Protein AF-A0A945EWH8-F1 (afdb_monomer_lite)

Structure (mmCIF, N/CA/C/O backbone):
data_AF-A0A945EWH8-F1
#
_entry.id   AF-A0A945EWH8-F1
#
loop_
_atom_site.group_PDB
_atom_site.id
_atom_site.type_symbol
_atom_site.label_atom_id
_atom_site.label_alt_id
_atom_site.label_comp_id
_atom_site.label_asym_id
_atom_site.label_entity_id
_atom_site.label_seq_id
_atom_site.pdbx_PDB_ins_code
_atom_site.Cartn_x
_atom_site.Cartn_y
_atom_site.Cartn_z
_atom_site.occupancy
_atom_site.B_iso_or_equiv
_atom_site.auth_seq_id
_atom_site.auth_comp_id
_atom_site.auth_asym_id
_atom_site.auth_atom_id
_atom_site.pdbx_PDB_model_num
ATOM 1 N N . ILE A 1 1 ? -10.846 -16.717 -24.662 1.00 54.94 1 ILE A N 1
ATOM 2 C CA . ILE A 1 1 ? -10.769 -17.797 -23.646 1.00 54.94 1 ILE A CA 1
ATOM 3 C C . ILE A 1 1 ? -9.291 -18.077 -23.410 1.00 54.94 1 ILE A C 1
ATOM 5 O O . ILE A 1 1 ? -8.573 -18.216 -24.389 1.00 54.94 1 ILE A O 1
ATOM 9 N N . LEU A 1 2 ? -8.821 -18.067 -22.160 1.00 67.75 2 LEU A N 1
ATOM 10 C CA . LEU A 1 2 ? -7.430 -18.390 -21.816 1.00 67.75 2 LEU A CA 1
ATOM 11 C C . LEU A 1 2 ? -7.412 -19.730 -21.077 1.00 67.75 2 LEU A C 1
ATOM 13 O O . LEU A 1 2 ? -8.220 -19.929 -20.172 1.00 67.75 2 LEU A O 1
ATOM 17 N N . LYS A 1 3 ? -6.502 -20.631 -21.458 1.00 80.50 3 LYS A N 1
ATOM 18 C CA . LYS A 1 3 ? -6.248 -21.900 -20.766 1.00 80.50 3 LYS A CA 1
ATOM 19 C C . LYS A 1 3 ? -4.899 -21.791 -20.064 1.00 80.50 3 LYS A C 1
ATOM 21 O O . LYS A 1 3 ? -3.901 -21.491 -20.715 1.00 80.50 3 LYS A O 1
ATOM 26 N N . VAL A 1 4 ? -4.873 -22.006 -18.751 1.00 80.31 4 VAL A N 1
ATOM 27 C CA . VAL A 1 4 ? -3.610 -22.128 -18.013 1.00 80.31 4 VAL A CA 1
ATOM 28 C C . VAL A 1 4 ? -2.994 -23.471 -18.387 1.00 80.31 4 VAL A C 1
ATOM 30 O O . VAL A 1 4 ? -3.658 -24.500 -18.283 1.00 80.31 4 VAL A O 1
ATOM 33 N N . ILE A 1 5 ? -1.765 -23.437 -18.896 1.00 84.56 5 ILE A N 1
ATOM 34 C CA . ILE A 1 5 ? -1.059 -24.631 -19.377 1.00 84.56 5 ILE A CA 1
ATOM 35 C C . ILE A 1 5 ? -0.177 -25.210 -18.268 1.00 84.56 5 ILE A C 1
ATOM 37 O O . ILE A 1 5 ? -0.087 -26.425 -18.159 1.00 84.56 5 ILE A O 1
ATOM 41 N N . ASP A 1 6 ? 0.439 -24.353 -17.449 1.00 81.38 6 ASP A N 1
ATOM 42 C CA . ASP A 1 6 ? 1.351 -24.756 -16.378 1.00 81.38 6 ASP A CA 1
ATOM 43 C C . ASP A 1 6 ? 1.589 -23.602 -15.381 1.00 81.38 6 ASP A C 1
ATOM 45 O O . ASP A 1 6 ? 1.291 -22.439 -15.687 1.00 81.38 6 ASP A O 1
ATOM 49 N N . PHE A 1 7 ? 2.161 -23.918 -14.218 1.00 78.12 7 PHE A N 1
ATOM 50 C CA . PHE A 1 7 ? 2.676 -22.968 -13.235 1.00 78.12 7 PHE A CA 1
ATOM 51 C C . PHE A 1 7 ? 4.163 -23.234 -12.985 1.00 78.12 7 PHE A C 1
ATOM 53 O O . PHE A 1 7 ? 4.551 -24.330 -12.600 1.00 78.12 7 PHE A O 1
ATOM 60 N N . LYS A 1 8 ? 4.996 -22.200 -13.128 1.00 80.31 8 LYS A N 1
ATOM 61 C CA . LYS A 1 8 ? 6.412 -22.248 -12.747 1.00 80.31 8 LYS A CA 1
ATOM 62 C C . LYS A 1 8 ? 6.690 -21.183 -11.695 1.00 80.31 8 LYS A C 1
ATOM 64 O O . LYS A 1 8 ? 6.227 -20.047 -11.832 1.00 80.31 8 LYS A O 1
ATOM 69 N N . GLU A 1 9 ? 7.479 -21.532 -10.683 1.00 80.88 9 GLU A N 1
ATOM 70 C CA . GLU A 1 9 ? 8.061 -20.533 -9.793 1.00 80.88 9 GLU A CA 1
ATOM 71 C C . GLU A 1 9 ? 8.909 -19.535 -10.589 1.00 80.88 9 GLU A C 1
ATOM 73 O O . GLU A 1 9 ? 9.591 -19.873 -11.562 1.00 80.88 9 GLU A O 1
ATOM 78 N N . SER A 1 10 ? 8.812 -18.267 -10.201 1.00 83.25 10 SER A N 1
ATOM 79 C CA . SER A 1 10 ? 9.574 -17.209 -10.845 1.00 83.25 10 SER A CA 1
ATOM 80 C C . SER A 1 10 ? 10.997 -17.213 -10.303 1.00 83.25 10 SER A C 1
ATOM 82 O O . SER A 1 10 ? 11.200 -17.046 -9.104 1.00 83.25 10 SER A O 1
ATOM 84 N N . ASP A 1 11 ? 11.977 -17.275 -11.204 1.00 83.56 11 ASP A N 1
ATOM 85 C CA . ASP A 1 11 ? 13.406 -17.133 -10.887 1.00 83.56 11 ASP A CA 1
ATOM 86 C C . ASP A 1 11 ? 13.775 -15.693 -10.443 1.00 83.56 11 ASP A C 1
ATOM 88 O O . ASP A 1 11 ? 14.939 -15.359 -10.219 1.00 83.56 11 ASP A O 1
ATOM 92 N N . GLY A 1 12 ? 12.774 -14.815 -10.316 1.00 91.25 12 GLY A N 1
ATOM 93 C CA . GLY A 1 12 ? 12.920 -13.417 -9.942 1.00 91.25 12 GLY A CA 1
ATOM 94 C C . GLY A 1 12 ? 13.221 -12.529 -11.142 1.00 91.25 12 GLY A C 1
ATOM 95 O O . GLY A 1 12 ? 12.718 -12.728 -12.249 1.00 91.25 12 GLY A O 1
ATOM 96 N N . GLU A 1 13 ? 14.012 -11.493 -10.901 1.00 94.44 13 GLU A N 1
ATOM 97 C CA . GLU A 1 13 ? 14.499 -10.587 -11.934 1.00 94.44 13 GLU A CA 1
ATOM 98 C C . GLU A 1 13 ? 16.028 -10.608 -11.962 1.00 94.44 13 GLU A C 1
ATOM 100 O O . GLU A 1 13 ? 16.680 -10.831 -10.945 1.00 94.44 13 GLU A O 1
ATOM 105 N N . ILE A 1 14 ? 16.621 -10.346 -13.120 1.00 95.56 14 ILE A N 1
ATOM 106 C CA . ILE A 1 14 ? 18.072 -10.252 -13.281 1.00 95.56 14 ILE A CA 1
ATOM 107 C C . ILE A 1 14 ? 18.455 -8.936 -13.950 1.00 95.56 14 ILE A C 1
ATOM 109 O O . ILE A 1 14 ? 17.669 -8.325 -14.677 1.00 95.56 14 ILE A O 1
ATOM 113 N N . GLU A 1 15 ? 19.678 -8.498 -13.685 1.00 96.75 15 GLU A N 1
ATOM 114 C CA . GLU A 1 15 ? 20.387 -7.509 -14.490 1.00 96.75 15 GLU A CA 1
ATOM 115 C C . GLU A 1 15 ? 21.468 -8.247 -15.273 1.00 96.75 15 GLU A C 1
ATOM 117 O O . GLU A 1 15 ? 22.212 -9.054 -14.710 1.00 96.75 15 GLU A O 1
ATOM 122 N N . ALA A 1 16 ? 21.555 -7.971 -16.568 1.00 96.62 16 ALA A N 1
ATOM 123 C CA . ALA A 1 16 ? 22.501 -8.620 -17.463 1.00 96.62 16 ALA A CA 1
ATOM 124 C C . ALA A 1 16 ? 23.135 -7.590 -18.400 1.00 96.62 16 ALA A C 1
ATOM 126 O O . ALA A 1 16 ? 22.600 -6.499 -18.581 1.00 96.62 16 ALA A O 1
ATOM 127 N N . ALA A 1 17 ? 24.260 -7.937 -19.009 1.00 97.81 17 ALA A N 1
ATOM 128 C CA . ALA A 1 17 ? 24.802 -7.238 -20.165 1.00 97.81 17 ALA A CA 1
ATOM 129 C C . ALA A 1 17 ? 24.838 -8.183 -21.364 1.00 97.81 17 ALA A C 1
ATOM 131 O O . ALA A 1 17 ? 24.957 -9.391 -21.183 1.00 97.81 17 ALA A O 1
ATOM 132 N N . HIS A 1 18 ? 24.749 -7.662 -22.585 1.00 98.00 18 HIS A N 1
ATOM 133 C CA . HIS A 1 18 ? 24.894 -8.478 -23.787 1.00 98.00 18 HIS A CA 1
ATOM 134 C C . HIS A 1 18 ? 25.759 -7.829 -24.865 1.00 98.00 18 HIS A C 1
ATOM 136 O O . HIS A 1 18 ? 25.867 -6.604 -24.958 1.00 98.00 18 HIS A O 1
ATOM 142 N N . ILE A 1 19 ? 26.352 -8.681 -25.693 1.00 98.31 19 ILE A N 1
ATOM 143 C CA . ILE A 1 19 ? 26.987 -8.318 -26.958 1.00 98.31 19 ILE A CA 1
ATOM 144 C C . ILE A 1 19 ? 26.135 -8.934 -28.058 1.00 98.31 19 ILE A C 1
ATOM 146 O O . ILE A 1 19 ? 25.939 -10.145 -28.053 1.00 98.31 19 ILE A O 1
ATOM 150 N N . LEU A 1 20 ? 25.638 -8.111 -28.982 1.00 97.81 20 LEU A N 1
ATOM 151 C CA . LEU A 1 20 ? 24.831 -8.556 -30.117 1.00 97.81 20 LEU A CA 1
ATOM 152 C C . LEU A 1 20 ? 25.607 -8.394 -31.426 1.00 97.81 20 LEU A C 1
ATOM 154 O O . LEU A 1 20 ? 26.044 -7.295 -31.742 1.00 97.81 20 LEU A O 1
ATOM 158 N N . ILE A 1 21 ? 25.693 -9.438 -32.241 1.00 98.06 21 ILE A N 1
ATOM 159 C CA . ILE A 1 21 ? 26.107 -9.360 -33.644 1.00 98.06 21 ILE A CA 1
ATOM 160 C C . ILE A 1 21 ? 24.867 -9.594 -34.502 1.00 98.06 21 ILE A C 1
ATOM 162 O O . ILE A 1 21 ? 24.350 -10.703 -34.559 1.00 98.06 21 ILE A O 1
ATOM 166 N N . ARG A 1 22 ? 24.373 -8.533 -35.153 1.00 95.88 22 ARG A N 1
ATOM 167 C CA . ARG A 1 22 ? 23.089 -8.541 -35.885 1.00 95.88 22 ARG A CA 1
ATOM 168 C C . ARG A 1 22 ? 23.043 -9.491 -37.082 1.00 95.88 22 ARG A C 1
ATOM 170 O O . ARG A 1 22 ? 21.959 -9.843 -37.523 1.00 95.88 22 ARG A O 1
ATOM 177 N N . ASP A 1 23 ? 24.200 -9.854 -37.624 1.00 94.31 23 ASP A N 1
ATOM 178 C CA . ASP A 1 23 ? 24.325 -10.785 -38.742 1.00 94.31 23 ASP A CA 1
ATOM 179 C C . ASP A 1 23 ? 24.057 -12.217 -38.246 1.00 94.31 23 ASP A C 1
ATOM 181 O O . ASP A 1 23 ? 24.851 -12.717 -37.454 1.00 94.31 23 ASP A O 1
ATOM 185 N N . PRO A 1 24 ? 22.962 -12.887 -38.651 1.00 91.94 24 PRO A N 1
ATOM 186 C CA . PRO A 1 24 ? 22.651 -14.239 -38.196 1.00 91.94 24 PRO A CA 1
ATOM 187 C C . PRO A 1 24 ? 23.427 -15.327 -38.959 1.00 91.94 24 PRO A C 1
ATOM 189 O O . PRO A 1 24 ? 23.324 -16.499 -38.599 1.00 91.94 24 PRO A O 1
ATOM 192 N N . SER A 1 25 ? 24.172 -14.975 -40.012 1.00 94.94 25 SER A N 1
ATOM 193 C CA . SER A 1 25 ? 24.871 -15.932 -40.874 1.00 94.94 25 SER A CA 1
ATOM 194 C C . SER A 1 25 ? 26.090 -16.573 -40.196 1.00 94.94 25 SER A C 1
ATOM 196 O O . SER A 1 25 ? 26.472 -16.237 -39.070 1.00 94.94 25 SER A O 1
ATOM 198 N N . VAL A 1 26 ? 26.757 -17.473 -40.925 1.00 94.25 26 VAL A N 1
ATOM 199 C CA . VAL A 1 26 ? 28.047 -18.058 -40.528 1.00 94.25 26 VAL A CA 1
ATOM 200 C C . VAL A 1 26 ? 29.095 -16.969 -40.268 1.00 94.25 26 VAL A C 1
ATOM 202 O O . VAL A 1 26 ? 29.871 -17.082 -39.324 1.00 94.25 26 VAL A O 1
ATOM 205 N N . SER A 1 27 ? 29.089 -15.876 -41.035 1.00 95.75 27 SER A N 1
ATOM 206 C CA . SER A 1 27 ? 30.007 -14.751 -40.821 1.00 95.75 27 SER A CA 1
ATOM 207 C C . SER A 1 27 ? 29.756 -14.044 -39.487 1.00 95.75 27 SER A C 1
ATOM 209 O O . SER A 1 27 ? 30.706 -13.658 -38.804 1.00 95.75 27 SER A O 1
ATOM 211 N N . GLY A 1 28 ? 28.493 -13.909 -39.084 1.00 95.38 28 GLY A N 1
ATOM 212 C CA . GLY A 1 28 ? 28.121 -13.407 -37.765 1.00 95.38 28 GLY A CA 1
ATOM 213 C C . GLY A 1 28 ? 28.553 -14.338 -36.636 1.00 95.38 28 GLY A C 1
ATOM 214 O O . GLY A 1 28 ? 29.102 -13.866 -35.638 1.00 95.38 28 GLY A O 1
ATOM 215 N N . LYS A 1 29 ? 28.397 -15.654 -36.838 1.00 96.75 29 LYS A N 1
ATOM 216 C CA . LYS A 1 29 ? 28.870 -16.684 -35.906 1.00 96.75 29 LYS A CA 1
ATOM 217 C C . LYS A 1 29 ? 30.387 -16.596 -35.686 1.00 96.75 29 LYS A C 1
ATOM 219 O O . LYS A 1 29 ? 30.842 -16.464 -34.559 1.00 96.75 29 LYS A O 1
ATOM 224 N N . ILE A 1 30 ? 31.169 -16.538 -36.764 1.00 97.56 30 ILE A N 1
ATOM 225 C CA . ILE A 1 30 ? 32.635 -16.403 -36.689 1.00 97.56 30 ILE A CA 1
ATOM 226 C C . ILE A 1 30 ? 33.039 -15.143 -35.904 1.00 97.56 30 ILE A C 1
ATOM 228 O O . ILE A 1 30 ? 33.970 -15.170 -35.097 1.00 97.56 30 ILE A O 1
ATOM 232 N N . LYS A 1 31 ? 32.324 -14.027 -36.106 1.00 97.12 31 LYS A N 1
ATOM 233 C CA . LYS A 1 31 ? 32.581 -12.776 -35.374 1.00 97.12 31 LYS A CA 1
ATOM 234 C C . LYS A 1 31 ? 32.292 -12.910 -33.880 1.00 97.12 31 LYS A C 1
ATOM 236 O O . LYS A 1 31 ? 33.119 -12.478 -33.079 1.00 97.12 31 LYS A O 1
ATOM 241 N N . ILE A 1 32 ? 31.143 -13.471 -33.497 1.00 98.00 32 ILE A N 1
ATOM 242 C CA . ILE A 1 32 ? 30.799 -13.624 -32.077 1.00 98.00 32 ILE A CA 1
ATOM 243 C C . ILE A 1 32 ? 31.712 -14.651 -31.390 1.00 98.00 32 ILE A C 1
ATOM 245 O O . ILE A 1 32 ? 32.123 -14.413 -30.258 1.00 98.00 32 ILE A O 1
ATOM 249 N N . ASP A 1 33 ? 32.120 -15.712 -32.090 1.00 98.06 33 ASP A N 1
ATOM 250 C CA . ASP A 1 33 ? 33.046 -16.729 -31.580 1.00 98.06 33 ASP A CA 1
ATOM 251 C C . ASP A 1 33 ? 34.435 -16.118 -31.321 1.00 98.06 33 ASP A C 1
ATOM 253 O O . ASP A 1 33 ? 35.052 -16.362 -30.285 1.00 98.06 33 ASP A O 1
ATOM 257 N N . SER A 1 34 ? 34.900 -15.224 -32.205 1.00 97.69 34 SER A N 1
ATOM 258 C CA . SER A 1 34 ? 36.131 -14.454 -31.979 1.00 97.69 34 SER A CA 1
ATOM 259 C C . SER A 1 34 ? 36.036 -13.552 -30.742 1.00 97.69 34 SER A C 1
ATOM 261 O O . SER A 1 34 ? 36.991 -13.452 -29.972 1.00 97.69 34 SER A O 1
ATOM 263 N N . ILE A 1 35 ? 34.887 -12.910 -30.513 1.00 97.62 35 ILE A N 1
ATOM 264 C CA . ILE A 1 35 ? 34.653 -12.090 -29.313 1.00 97.62 35 ILE A CA 1
ATOM 265 C C . ILE A 1 35 ? 34.610 -12.969 -28.056 1.00 97.62 35 ILE A C 1
ATOM 267 O O . ILE A 1 35 ? 35.151 -12.585 -27.020 1.00 97.62 35 ILE A O 1
ATOM 271 N N . TYR A 1 36 ? 34.014 -14.156 -28.143 1.00 98.06 36 TYR A N 1
ATOM 272 C CA . TYR A 1 36 ? 33.983 -15.119 -27.048 1.00 98.06 36 TYR A CA 1
ATOM 273 C C . TYR A 1 36 ? 35.390 -15.588 -26.654 1.00 98.06 36 TYR A C 1
ATOM 275 O O . TYR A 1 36 ? 35.724 -15.574 -25.471 1.00 98.06 36 TYR A O 1
ATOM 283 N N . ALA A 1 37 ? 36.262 -15.878 -27.624 1.00 97.94 37 ALA A N 1
ATOM 284 C CA . ALA A 1 37 ? 37.661 -16.217 -27.353 1.00 97.94 37 ALA A CA 1
ATOM 285 C C . ALA A 1 37 ? 38.406 -15.086 -26.611 1.00 97.94 37 ALA A C 1
ATOM 287 O O . ALA A 1 37 ? 39.182 -15.337 -25.689 1.00 97.94 37 ALA A O 1
ATOM 288 N N . LYS A 1 38 ? 38.125 -13.818 -26.946 1.00 97.50 38 LYS A N 1
ATOM 289 C CA . LYS A 1 38 ? 38.673 -12.653 -26.224 1.00 97.50 38 LYS A CA 1
ATOM 290 C C . LYS A 1 38 ? 38.193 -12.578 -24.775 1.00 97.50 38 LYS A C 1
ATOM 292 O O . LYS A 1 38 ? 38.985 -12.291 -23.878 1.00 97.50 38 LYS A O 1
ATOM 297 N N . LEU A 1 39 ? 36.917 -12.881 -24.530 1.00 96.38 39 LEU A N 1
ATOM 298 C CA . LEU A 1 39 ? 36.367 -12.970 -23.173 1.00 96.38 39 LEU A CA 1
ATOM 299 C C . LEU A 1 39 ? 37.033 -14.085 -22.359 1.00 96.38 39 LEU A C 1
ATOM 301 O O . LEU A 1 39 ? 37.361 -13.876 -21.193 1.00 96.38 39 LEU A O 1
ATOM 305 N N . GLN A 1 40 ? 37.286 -15.245 -22.972 1.00 95.50 40 GLN A N 1
ATOM 306 C CA . GLN A 1 40 ? 38.018 -16.343 -22.330 1.00 95.50 40 GLN A CA 1
ATOM 307 C C . GLN A 1 40 ? 39.460 -15.941 -21.977 1.00 95.50 40 GLN A C 1
ATOM 309 O O . GLN A 1 40 ? 39.962 -16.308 -20.915 1.00 95.50 40 GLN A O 1
ATOM 314 N N . ASN A 1 41 ? 40.077 -15.082 -22.793 1.00 96.12 41 ASN A N 1
ATOM 315 C CA . ASN A 1 41 ? 41.377 -14.459 -22.528 1.00 96.12 41 ASN A CA 1
ATOM 316 C C . ASN A 1 41 ? 41.319 -13.280 -21.532 1.00 96.12 41 ASN A C 1
ATOM 318 O O . ASN A 1 41 ? 42.280 -12.521 -21.417 1.00 96.12 41 ASN A O 1
ATOM 322 N N . LYS A 1 42 ? 40.220 -13.142 -20.775 1.00 94.12 42 LYS A N 1
ATOM 323 C CA . LYS A 1 42 ? 40.011 -12.142 -19.712 1.00 94.12 42 LYS A CA 1
ATOM 324 C C . LYS A 1 42 ? 39.964 -10.683 -20.189 1.00 94.12 42 LYS A C 1
ATOM 326 O O . LYS A 1 42 ? 40.152 -9.774 -19.377 1.00 94.12 42 LYS A O 1
ATOM 331 N N . GLU A 1 43 ? 39.670 -10.425 -21.465 1.00 96.25 43 GLU A N 1
ATOM 332 C CA . GLU A 1 43 ? 39.316 -9.069 -21.902 1.00 96.25 43 GLU A CA 1
ATOM 333 C C . GLU A 1 43 ? 38.017 -8.595 -21.222 1.00 96.25 43 GLU A C 1
ATOM 335 O O . GLU A 1 43 ? 37.112 -9.381 -20.925 1.00 96.25 43 GLU A O 1
ATOM 340 N N . LYS A 1 44 ? 37.904 -7.285 -20.966 1.00 97.19 44 LYS A N 1
ATOM 341 C CA . LYS A 1 44 ? 36.729 -6.714 -20.295 1.00 97.19 44 LYS A CA 1
ATOM 342 C C . LYS A 1 44 ? 35.501 -6.783 -21.202 1.00 97.19 44 LYS A C 1
ATOM 344 O O . LYS A 1 44 ? 35.504 -6.278 -22.326 1.00 97.19 44 LYS A O 1
ATOM 349 N N . PHE A 1 45 ? 34.417 -7.352 -20.677 1.00 97.88 45 PHE A N 1
ATOM 350 C CA . PHE A 1 45 ? 33.151 -7.498 -21.399 1.00 97.88 45 PHE A CA 1
ATOM 351 C C . PHE A 1 45 ? 32.594 -6.155 -21.871 1.00 97.88 45 PHE A C 1
ATOM 353 O O . PHE A 1 45 ? 32.086 -6.037 -22.982 1.00 97.88 45 PHE A O 1
ATOM 360 N N . GLU A 1 46 ? 32.703 -5.138 -21.022 1.00 97.56 46 GLU A N 1
ATOM 361 C CA . GLU A 1 46 ? 32.178 -3.803 -21.263 1.00 97.56 46 GLU A CA 1
ATOM 362 C C . GLU A 1 46 ? 32.864 -3.154 -22.477 1.00 97.56 46 GLU A C 1
ATOM 364 O O . GLU A 1 46 ? 32.184 -2.578 -23.327 1.00 97.56 46 GLU A O 1
ATOM 369 N N . ASP A 1 47 ? 34.181 -3.331 -22.612 1.00 97.56 47 ASP A N 1
ATOM 370 C CA . ASP A 1 47 ? 34.973 -2.796 -23.724 1.00 97.56 47 ASP A CA 1
ATOM 371 C C . ASP A 1 47 ? 34.628 -3.505 -25.041 1.00 97.56 47 ASP A C 1
ATOM 373 O O . ASP A 1 47 ? 34.452 -2.864 -26.083 1.00 97.56 47 ASP A O 1
ATOM 377 N N . LEU A 1 48 ? 34.461 -4.831 -24.997 1.00 97.50 48 LEU A N 1
ATOM 378 C CA . LEU A 1 48 ? 34.031 -5.624 -26.150 1.00 97.50 48 LEU A CA 1
ATOM 379 C C . LEU A 1 48 ? 32.600 -5.277 -26.575 1.00 97.50 48 LEU A C 1
ATOM 381 O O . LEU A 1 48 ? 32.325 -5.167 -27.771 1.00 97.50 48 LEU A O 1
ATOM 385 N N . ALA A 1 49 ? 31.700 -5.037 -25.622 1.00 97.62 49 ALA A N 1
ATOM 386 C CA . ALA A 1 49 ? 30.343 -4.594 -25.905 1.00 97.62 49 ALA A CA 1
ATOM 387 C C . ALA A 1 49 ? 30.325 -3.208 -26.560 1.00 97.62 49 ALA A C 1
ATOM 389 O O . ALA A 1 49 ? 29.658 -3.036 -27.580 1.00 97.62 49 ALA A O 1
ATOM 390 N N . ILE A 1 50 ? 31.095 -2.245 -26.039 1.00 97.50 50 ILE A N 1
ATOM 391 C CA . ILE A 1 50 ? 31.224 -0.903 -26.630 1.00 97.50 50 ILE A CA 1
ATOM 392 C C . ILE A 1 50 ? 31.800 -0.983 -28.044 1.00 97.50 50 ILE A C 1
ATOM 394 O O . ILE A 1 50 ? 31.348 -0.263 -28.932 1.00 97.50 50 ILE A O 1
ATOM 398 N N . ARG A 1 51 ? 32.778 -1.859 -28.286 1.00 96.69 51 ARG A N 1
ATOM 399 C CA . ARG A 1 51 ? 33.443 -1.956 -29.590 1.00 96.69 51 ARG A CA 1
ATOM 400 C C . ARG A 1 51 ? 32.591 -2.684 -30.631 1.00 96.69 51 ARG A C 1
ATOM 402 O O . ARG A 1 51 ? 32.453 -2.196 -31.751 1.00 96.69 51 ARG A O 1
ATOM 409 N N . TYR A 1 52 ? 32.012 -3.826 -30.267 1.00 96.75 52 TYR A N 1
ATOM 410 C CA . TYR A 1 52 ? 31.457 -4.782 -31.231 1.00 96.75 52 TYR A CA 1
ATOM 411 C C . TYR A 1 52 ? 29.938 -4.936 -31.193 1.00 96.75 52 TYR A C 1
ATOM 413 O O . TYR A 1 52 ? 29.371 -5.397 -32.182 1.00 96.75 52 TYR A O 1
ATOM 421 N N . SER A 1 53 ? 29.259 -4.561 -30.102 1.00 97.00 53 SER A N 1
ATOM 422 C CA . SER A 1 53 ? 27.812 -4.775 -30.015 1.00 97.00 53 SER A CA 1
ATOM 423 C C . SER A 1 53 ? 27.067 -3.933 -31.053 1.00 97.00 53 SER A C 1
ATOM 425 O O . SER A 1 53 ? 27.288 -2.730 -31.206 1.00 97.00 53 SER A O 1
ATOM 427 N N . GLY A 1 54 ? 26.155 -4.583 -31.762 1.00 95.06 54 GLY A N 1
ATOM 428 C CA . GLY A 1 54 ? 25.207 -3.988 -32.687 1.00 95.06 54 GLY A CA 1
ATOM 429 C C . GLY A 1 54 ? 23.972 -3.424 -31.992 1.00 95.06 54 GLY A C 1
ATOM 430 O O . GLY A 1 54 ? 23.179 -2.764 -32.649 1.00 95.06 54 GLY A O 1
ATOM 431 N N . ASP A 1 55 ? 23.775 -3.642 -30.690 1.00 93.88 55 ASP A N 1
ATOM 432 C CA . ASP A 1 55 ? 22.647 -3.052 -29.965 1.00 93.88 55 ASP A CA 1
ATOM 433 C C . ASP A 1 55 ? 22.943 -1.607 -29.537 1.00 93.88 55 ASP A C 1
ATOM 435 O O . ASP A 1 55 ? 23.558 -1.366 -28.500 1.00 93.88 55 ASP A O 1
ATOM 439 N N . SER A 1 56 ? 22.460 -0.627 -30.302 1.00 92.00 56 SER A N 1
ATOM 440 C CA . SER A 1 56 ? 22.649 0.801 -30.014 1.00 92.00 56 SER A CA 1
ATOM 441 C C . SER A 1 56 ? 22.102 1.243 -28.651 1.00 92.00 56 SER A C 1
ATOM 443 O O . SER A 1 56 ? 22.620 2.205 -28.086 1.00 92.00 56 SER A O 1
ATOM 445 N N . GLY A 1 57 ? 21.096 0.553 -28.099 1.00 91.81 57 GLY A N 1
ATOM 446 C CA . GLY A 1 57 ? 20.492 0.907 -26.812 1.00 91.81 57 GLY A CA 1
ATOM 447 C C . GLY A 1 57 ? 21.364 0.566 -25.600 1.00 91.81 57 GLY A C 1
ATOM 448 O O . GLY A 1 57 ? 21.271 1.236 -24.565 1.00 91.81 57 GLY A O 1
ATOM 449 N N . SER A 1 58 ? 22.234 -0.441 -25.728 1.00 94.50 58 SER A N 1
ATOM 450 C CA . SER A 1 58 ? 23.081 -0.930 -24.631 1.00 94.50 58 SER A CA 1
ATOM 451 C C . SER A 1 58 ? 24.585 -0.845 -24.907 1.00 94.50 58 SER A C 1
ATOM 453 O O . SER A 1 58 ? 25.356 -0.759 -23.951 1.00 94.50 58 SER A O 1
ATOM 455 N N . LYS A 1 59 ? 25.018 -0.784 -26.176 1.00 95.06 59 LYS A N 1
ATOM 456 C CA . LYS A 1 59 ? 26.426 -0.713 -26.615 1.00 95.06 59 LYS A CA 1
ATOM 457 C C . LYS A 1 59 ? 27.239 0.296 -25.807 1.00 95.06 59 LYS A C 1
ATOM 459 O O . LYS A 1 59 ? 28.190 -0.080 -25.132 1.00 95.06 59 LYS A O 1
ATOM 464 N N . ASN A 1 60 ? 26.802 1.556 -25.788 1.00 94.00 60 ASN A N 1
ATOM 465 C CA . ASN A 1 60 ? 27.510 2.654 -25.113 1.00 94.00 60 ASN A CA 1
ATOM 466 C C . ASN A 1 60 ? 27.469 2.563 -23.576 1.00 94.00 60 ASN A C 1
ATOM 468 O O . ASN A 1 60 ? 28.120 3.344 -22.892 1.00 94.00 60 ASN A O 1
ATOM 472 N N . LYS A 1 61 ? 26.705 1.618 -23.019 1.00 96.06 61 LYS A N 1
ATOM 473 C CA . LYS A 1 61 ? 26.622 1.326 -21.582 1.00 96.06 61 LYS A CA 1
ATOM 474 C C . LYS A 1 61 ? 27.355 0.027 -21.228 1.00 96.06 61 LYS A C 1
ATOM 476 O O . LYS A 1 61 ? 27.045 -0.579 -20.205 1.00 96.06 61 LYS A O 1
ATOM 481 N N . GLY A 1 62 ? 28.278 -0.438 -22.076 1.00 95.56 62 GLY A N 1
ATOM 482 C CA . GLY A 1 62 ? 28.980 -1.711 -21.882 1.00 95.56 62 GLY A CA 1
ATOM 483 C C . GLY A 1 62 ? 28.070 -2.927 -22.057 1.00 95.56 62 GLY A C 1
ATOM 484 O O . GLY A 1 62 ? 28.244 -3.931 -21.374 1.00 95.56 62 GLY A O 1
ATOM 485 N N . GLY A 1 63 ? 27.043 -2.817 -22.904 1.00 96.31 63 GLY A N 1
ATOM 486 C CA . GLY A 1 63 ? 26.065 -3.878 -23.153 1.00 96.31 63 GLY A CA 1
ATOM 487 C C . GLY A 1 63 ? 25.013 -4.041 -22.057 1.00 96.31 63 GLY A C 1
ATOM 488 O O . GLY A 1 63 ? 24.172 -4.928 -22.167 1.00 96.31 63 GLY A O 1
ATOM 489 N N . LYS A 1 64 ? 25.026 -3.212 -21.003 1.00 97.31 64 LYS A N 1
ATOM 490 C CA . LYS A 1 64 ? 24.112 -3.327 -19.855 1.00 97.31 64 LYS A CA 1
ATOM 491 C C . LYS A 1 64 ? 22.645 -3.181 -20.265 1.00 97.31 64 LYS A C 1
ATOM 493 O O . LYS A 1 64 ? 22.243 -2.178 -20.857 1.00 97.31 64 LYS A O 1
ATOM 498 N N . LEU A 1 65 ? 21.846 -4.160 -19.863 1.00 94.31 65 LEU A N 1
ATOM 499 C CA . LEU A 1 65 ? 20.395 -4.192 -19.967 1.00 94.31 65 LEU A CA 1
ATOM 500 C C . LEU A 1 65 ? 19.776 -3.821 -18.613 1.00 94.31 65 LEU A C 1
ATOM 502 O O . LEU A 1 65 ? 20.340 -4.099 -17.554 1.00 94.31 65 LEU A O 1
ATOM 506 N N . GLY A 1 66 ? 18.604 -3.181 -18.641 1.00 89.44 66 GLY A N 1
ATOM 507 C CA . GLY A 1 66 ? 17.843 -2.894 -17.422 1.00 89.44 66 GLY A CA 1
ATOM 508 C C . GLY A 1 66 ? 17.333 -4.171 -16.746 1.00 89.44 66 GLY A C 1
ATOM 509 O O . GLY A 1 66 ? 17.309 -5.235 -17.353 1.00 89.44 66 GLY A O 1
ATOM 510 N N . ARG A 1 67 ? 16.881 -4.062 -15.494 1.00 93.81 67 ARG A N 1
ATOM 511 C CA . ARG A 1 67 ? 16.340 -5.193 -14.725 1.00 93.81 67 ARG A CA 1
ATOM 512 C C . ARG A 1 67 ? 15.113 -5.816 -15.408 1.00 93.81 67 ARG A C 1
ATOM 514 O O . ARG A 1 67 ? 14.124 -5.123 -15.679 1.00 93.81 67 ARG A O 1
ATOM 521 N N . PHE A 1 68 ? 15.147 -7.129 -15.642 1.00 93.75 68 PHE A N 1
ATOM 522 C CA . PHE A 1 68 ? 14.049 -7.855 -16.283 1.00 93.75 68 PHE A CA 1
ATOM 523 C C . PHE A 1 68 ? 13.740 -9.201 -15.620 1.00 93.75 68 PHE A C 1
ATOM 525 O O . PHE A 1 68 ? 14.620 -9.870 -15.093 1.00 93.75 68 PHE A O 1
ATOM 532 N N . GLY A 1 69 ? 12.462 -9.579 -15.653 1.00 91.06 69 GLY A N 1
ATOM 533 C CA . GLY A 1 69 ? 11.949 -10.874 -15.204 1.00 91.06 69 GLY A CA 1
ATOM 534 C C . GLY A 1 69 ? 11.492 -11.739 -16.377 1.00 91.06 69 GLY A C 1
ATOM 535 O O . GLY A 1 69 ? 11.582 -11.333 -17.543 1.00 91.06 69 GLY A O 1
ATOM 536 N N . SER A 1 70 ? 10.943 -12.909 -16.063 1.00 82.25 70 SER A N 1
ATOM 537 C CA . SER A 1 70 ? 10.328 -13.818 -17.036 1.00 82.25 70 SER A CA 1
ATOM 538 C C . SER A 1 70 ? 9.297 -13.108 -17.924 1.00 82.25 70 SER A C 1
ATOM 540 O O . SER A 1 70 ? 8.453 -12.354 -17.443 1.00 82.25 70 SER A O 1
ATOM 542 N N . GLY A 1 71 ? 9.371 -13.342 -19.237 1.00 82.94 71 GLY A N 1
ATOM 543 C CA . GLY A 1 71 ? 8.424 -12.809 -20.226 1.00 82.94 71 GLY A CA 1
ATOM 544 C C . GLY A 1 71 ? 8.703 -11.387 -20.731 1.00 82.94 71 GLY A C 1
ATOM 545 O O . GLY A 1 71 ? 8.050 -10.961 -21.678 1.00 82.94 71 GLY A O 1
ATOM 546 N N . LYS A 1 72 ? 9.673 -10.655 -20.160 1.00 86.56 72 LYS A N 1
ATOM 547 C CA . LYS A 1 72 ? 10.096 -9.343 -20.697 1.00 86.56 72 LYS A CA 1
ATOM 548 C C . LYS A 1 72 ? 11.039 -9.446 -21.900 1.00 86.56 72 LYS A C 1
ATOM 550 O O . LYS A 1 72 ? 11.065 -8.532 -22.716 1.00 86.56 72 LYS A O 1
ATOM 555 N N . MET A 1 73 ? 11.822 -10.521 -21.985 1.00 88.56 73 MET A N 1
ATOM 556 C CA . MET A 1 73 ? 12.737 -10.800 -23.097 1.00 88.56 73 MET A CA 1
ATOM 557 C C . MET A 1 73 ? 12.241 -12.010 -23.895 1.00 88.56 73 MET A C 1
ATOM 559 O O . MET A 1 73 ? 11.437 -12.806 -23.405 1.00 88.56 73 MET A O 1
ATOM 563 N N . ILE A 1 74 ? 12.730 -12.162 -25.128 1.00 89.56 74 ILE A N 1
ATOM 564 C CA . ILE A 1 74 ? 12.410 -13.327 -25.960 1.00 89.56 74 ILE A CA 1
ATOM 565 C C . ILE A 1 74 ? 12.917 -14.623 -25.317 1.00 89.56 74 ILE A C 1
ATOM 567 O O . ILE A 1 74 ? 13.990 -14.658 -24.711 1.00 89.56 74 ILE A O 1
ATOM 571 N N . LYS A 1 75 ? 12.154 -15.708 -25.489 1.00 89.31 75 LYS A N 1
ATOM 572 C CA . LYS A 1 75 ? 12.393 -16.990 -24.812 1.00 89.31 75 LYS A CA 1
ATOM 573 C C . LYS A 1 75 ? 13.837 -17.510 -24.950 1.00 89.31 75 LYS A C 1
ATOM 575 O O . LYS A 1 75 ? 14.400 -17.840 -23.909 1.00 89.31 75 LYS A O 1
ATOM 580 N N . PRO A 1 76 ? 14.472 -17.533 -26.143 1.00 92.56 76 PRO A N 1
ATOM 581 C CA . PRO A 1 76 ? 15.845 -18.032 -26.271 1.00 92.56 76 PRO A CA 1
ATOM 582 C C . PRO A 1 76 ? 16.850 -17.227 -25.437 1.00 92.56 76 PRO A C 1
ATOM 584 O O . PRO A 1 76 ? 17.686 -17.802 -24.751 1.00 92.56 76 PRO A O 1
ATOM 587 N N . PHE A 1 77 ? 16.708 -15.899 -25.415 1.00 94.88 77 PHE A N 1
ATOM 588 C CA . PHE A 1 77 ? 17.568 -15.022 -24.622 1.00 94.88 77 PHE A CA 1
ATOM 589 C C . PHE A 1 77 ? 17.333 -15.197 -23.121 1.00 94.88 77 PHE A C 1
ATOM 591 O O . PHE A 1 77 ? 18.285 -15.334 -22.356 1.00 94.88 77 PHE A O 1
ATOM 598 N N . SER A 1 78 ? 16.067 -15.223 -22.688 1.00 91.88 78 SER A N 1
ATOM 599 C CA . SER A 1 78 ? 15.728 -15.434 -21.279 1.00 91.88 78 SER A CA 1
ATOM 600 C C . SER A 1 78 ? 16.283 -16.754 -20.754 1.00 91.88 78 SER A C 1
ATOM 602 O O . SER A 1 78 ? 16.874 -16.761 -19.683 1.00 91.88 78 SER A O 1
ATOM 604 N N . VAL A 1 79 ? 16.130 -17.852 -21.498 1.00 92.44 79 VAL A N 1
ATOM 605 C CA . VAL A 1 79 ? 16.607 -19.174 -21.061 1.00 92.44 79 VAL A CA 1
ATOM 606 C C . VAL A 1 79 ? 18.108 -19.150 -20.776 1.00 92.44 79 VAL A C 1
ATOM 608 O O . VAL A 1 79 ? 18.525 -19.608 -19.715 1.00 92.44 79 VAL A O 1
ATOM 611 N N . VAL A 1 80 ? 18.909 -18.556 -21.665 1.00 95.56 80 VAL A N 1
ATOM 612 C CA . VAL A 1 80 ? 20.362 -18.467 -21.466 1.00 95.56 80 VAL A CA 1
ATOM 613 C C . VAL A 1 80 ? 20.711 -17.517 -20.318 1.00 95.56 80 VAL A C 1
ATOM 615 O O . VAL A 1 80 ? 21.495 -17.875 -19.444 1.00 95.56 80 VAL A O 1
ATOM 618 N N . ALA A 1 81 ? 20.095 -16.333 -20.265 1.00 95.12 81 ALA A N 1
ATOM 619 C CA . ALA A 1 81 ? 20.398 -15.332 -19.242 1.00 95.12 81 ALA A CA 1
ATOM 620 C C . ALA A 1 81 ? 20.055 -15.808 -17.817 1.00 95.12 81 ALA A C 1
ATOM 622 O O . ALA A 1 81 ? 20.838 -15.593 -16.893 1.00 95.12 81 ALA A O 1
ATOM 623 N N . PHE A 1 82 ? 18.910 -16.477 -17.635 1.00 93.50 82 PHE A N 1
ATOM 624 C CA . PHE A 1 82 ? 18.516 -17.068 -16.350 1.00 93.50 82 PHE A CA 1
ATOM 625 C C . PHE A 1 82 ? 19.269 -18.372 -16.036 1.00 93.50 82 PHE A C 1
ATOM 627 O O . PHE A 1 82 ? 19.380 -18.735 -14.866 1.00 93.50 82 PHE A O 1
ATOM 634 N N . GLY A 1 83 ? 19.822 -19.052 -17.048 1.00 93.31 83 GLY A N 1
ATOM 635 C CA . GLY A 1 83 ? 20.647 -20.253 -16.880 1.00 93.31 83 GLY A CA 1
ATOM 636 C C . GLY A 1 83 ? 22.033 -19.991 -16.275 1.00 93.31 83 GLY A C 1
ATOM 637 O O . GLY A 1 83 ? 22.656 -20.916 -15.753 1.00 93.31 83 GLY A O 1
ATOM 638 N N . LEU A 1 84 ? 22.511 -18.741 -16.294 1.00 94.62 84 LEU A N 1
ATOM 639 C CA . LEU A 1 84 ? 23.782 -18.354 -15.678 1.00 94.62 84 LEU A CA 1
ATOM 640 C C . LEU A 1 84 ? 23.719 -18.474 -14.149 1.00 94.62 84 LEU A C 1
ATOM 642 O O . LEU A 1 84 ? 22.810 -17.951 -13.491 1.00 94.62 84 LEU A O 1
ATOM 646 N N . LYS A 1 85 ? 24.697 -19.172 -13.559 1.00 91.31 85 LYS A N 1
ATOM 647 C CA . LYS A 1 85 ? 24.689 -19.514 -12.130 1.00 91.31 85 LYS A CA 1
ATOM 648 C C . LYS A 1 85 ? 25.247 -18.384 -11.274 1.00 91.31 85 LYS A C 1
ATOM 650 O O . LYS A 1 85 ? 24.533 -17.931 -10.373 1.00 91.31 85 LYS A O 1
ATOM 655 N N . ASN A 1 86 ? 26.445 -17.892 -11.582 1.00 94.81 86 ASN A N 1
ATOM 656 C CA . ASN A 1 86 ? 27.154 -16.924 -10.753 1.00 94.81 86 ASN A CA 1
ATOM 657 C C . ASN A 1 86 ? 27.156 -15.528 -11.372 1.00 94.81 86 ASN A C 1
ATOM 659 O O . ASN A 1 86 ? 27.149 -15.342 -12.588 1.00 94.81 86 ASN A O 1
ATOM 663 N N . VAL A 1 87 ? 27.177 -14.515 -10.508 1.00 95.12 87 VAL A N 1
ATOM 664 C CA . VAL A 1 87 ? 27.344 -13.129 -10.945 1.00 95.12 87 VAL A CA 1
ATOM 665 C C . VAL A 1 87 ? 28.704 -12.979 -11.629 1.00 95.12 87 VAL A C 1
ATOM 667 O O . VAL A 1 87 ? 29.716 -13.429 -11.103 1.00 95.12 87 VAL A O 1
ATOM 670 N N . ASN A 1 88 ? 28.705 -12.293 -12.770 1.00 95.31 88 ASN A N 1
ATOM 671 C CA . ASN A 1 88 ? 29.792 -12.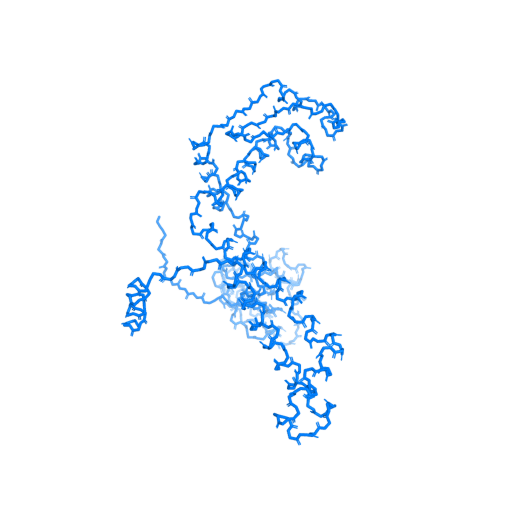124 -13.734 1.00 95.31 88 ASN A CA 1
ATOM 672 C C . ASN A 1 88 ? 30.057 -13.299 -14.682 1.00 95.31 88 ASN A C 1
ATOM 674 O O . ASN A 1 88 ? 30.878 -13.123 -15.585 1.00 95.31 88 ASN A O 1
ATOM 678 N N . ASP A 1 89 ? 29.340 -14.421 -14.563 1.00 96.12 89 ASP A N 1
ATOM 679 C CA . ASP A 1 89 ? 29.378 -15.466 -15.591 1.00 96.12 89 ASP A CA 1
ATOM 680 C C . ASP A 1 89 ? 28.867 -14.907 -16.924 1.00 96.12 89 ASP A C 1
ATOM 682 O O . ASP A 1 89 ? 27.964 -14.062 -16.956 1.00 96.12 89 ASP A O 1
ATOM 686 N N . PHE A 1 90 ? 29.423 -15.405 -18.027 1.00 97.38 90 PHE A N 1
ATOM 687 C CA . PHE A 1 90 ? 28.942 -15.130 -19.375 1.00 97.38 90 PHE A CA 1
ATOM 688 C C . PHE A 1 90 ? 28.637 -16.428 -20.124 1.00 97.38 90 PHE A C 1
ATOM 690 O O . PHE A 1 90 ? 29.226 -17.471 -19.851 1.00 97.38 90 PHE A O 1
ATOM 697 N N . SER A 1 91 ? 27.678 -16.368 -21.043 1.00 97.88 91 SER A N 1
ATOM 698 C CA . SER A 1 91 ? 27.244 -17.515 -21.834 1.00 97.88 91 SER A CA 1
ATOM 699 C C . SER A 1 91 ? 28.206 -17.821 -22.977 1.00 97.88 91 SER A C 1
ATOM 701 O O . SER A 1 91 ? 28.949 -16.956 -23.436 1.00 97.88 91 SER A O 1
ATOM 703 N N . GLU A 1 92 ? 28.104 -19.029 -23.519 1.00 97.56 92 GLU A N 1
ATOM 704 C CA . GLU A 1 92 ? 28.551 -19.298 -24.886 1.00 97.56 92 GLU A CA 1
ATOM 705 C C . GLU A 1 92 ? 27.725 -18.480 -25.901 1.00 97.56 92 GLU A C 1
ATOM 707 O O . GLU A 1 92 ? 26.620 -18.023 -25.565 1.00 97.56 92 GLU A O 1
ATOM 712 N N . PRO A 1 93 ? 28.231 -18.263 -27.130 1.00 97.88 93 PRO A N 1
ATOM 713 C CA . PRO A 1 93 ? 27.470 -17.617 -28.190 1.00 97.88 93 PRO A CA 1
ATOM 714 C C . PRO A 1 93 ? 26.200 -18.392 -28.546 1.00 97.88 93 PRO A C 1
ATOM 716 O O . PRO A 1 93 ? 26.234 -19.591 -28.814 1.00 97.88 93 PRO A O 1
ATOM 719 N N . PHE A 1 94 ? 25.068 -17.696 -28.602 1.00 97.62 94 PHE A N 1
ATOM 720 C CA . PHE A 1 94 ? 23.782 -18.293 -28.961 1.00 97.62 94 PHE A CA 1
ATOM 721 C C . PHE A 1 94 ? 23.000 -17.403 -29.923 1.00 97.62 94 PHE A C 1
ATOM 723 O O . PHE A 1 94 ? 23.166 -16.183 -29.951 1.00 97.62 94 PHE A O 1
ATOM 730 N N . GLN A 1 95 ? 22.128 -18.017 -30.718 1.00 95.12 95 GLN A N 1
ATOM 731 C CA . GLN A 1 95 ? 21.391 -17.324 -31.768 1.00 95.12 95 GLN A CA 1
ATOM 732 C C . GLN A 1 95 ? 19.966 -16.979 -31.331 1.00 95.12 95 GLN A C 1
ATOM 734 O O . GLN A 1 95 ? 19.273 -17.761 -30.677 1.00 95.12 95 GLN A O 1
ATOM 739 N N . THR A 1 96 ? 19.507 -15.801 -31.738 1.00 94.00 96 THR A N 1
ATOM 740 C CA . THR A 1 96 ? 18.101 -15.403 -31.694 1.00 94.00 96 THR A CA 1
ATOM 741 C C . THR A 1 96 ? 17.682 -14.813 -33.042 1.00 94.00 96 THR A C 1
ATOM 743 O O . THR A 1 96 ? 18.505 -14.637 -33.940 1.00 94.00 96 THR A O 1
ATOM 746 N N . ASN A 1 97 ? 16.411 -14.430 -33.179 1.00 90.19 97 ASN A N 1
ATOM 747 C CA . ASN A 1 97 ? 15.912 -13.750 -34.379 1.00 90.19 97 ASN A CA 1
ATOM 748 C C . ASN A 1 97 ? 16.594 -12.390 -34.643 1.00 90.19 97 ASN A C 1
ATOM 750 O O . ASN A 1 97 ? 16.416 -11.825 -35.716 1.00 90.19 97 ASN A O 1
ATOM 754 N N . PHE A 1 98 ? 17.354 -11.855 -33.680 1.00 92.38 98 PHE A N 1
ATOM 755 C CA . PHE A 1 98 ? 18.088 -10.594 -33.812 1.00 92.38 98 PHE A CA 1
ATOM 756 C C . PHE A 1 98 ? 19.571 -10.772 -34.171 1.00 92.38 98 PHE A C 1
ATOM 758 O O . PHE A 1 98 ? 20.270 -9.769 -34.314 1.00 92.38 98 PHE A O 1
ATOM 765 N N . GLY A 1 99 ? 20.048 -12.014 -34.307 1.00 96.06 99 GLY A N 1
ATOM 766 C CA . GLY A 1 99 ? 21.447 -12.344 -34.575 1.00 96.06 99 GLY A CA 1
ATOM 767 C C . GLY A 1 99 ? 22.075 -13.186 -33.465 1.00 96.06 99 GLY A C 1
ATOM 768 O O . GLY A 1 99 ? 21.392 -13.955 -32.786 1.00 96.06 99 GLY A O 1
ATOM 769 N N . TRP A 1 100 ? 23.386 -13.058 -33.292 1.00 97.94 100 TRP A N 1
ATOM 770 C CA . TRP A 1 100 ? 24.161 -13.796 -32.297 1.00 97.94 100 TRP A CA 1
ATOM 771 C C . TRP A 1 100 ? 24.406 -12.980 -31.036 1.00 97.94 100 TRP A C 1
ATOM 773 O O . TRP A 1 100 ? 24.697 -11.787 -31.108 1.00 97.94 100 TRP A O 1
ATOM 783 N N . HIS A 1 101 ? 24.325 -13.632 -29.882 1.00 98.19 101 HIS A N 1
ATOM 784 C CA . HIS A 1 101 ? 24.424 -12.996 -28.579 1.00 98.19 101 HIS A CA 1
ATOM 785 C C . HIS A 1 101 ? 25.433 -13.705 -27.681 1.00 98.19 101 HIS A C 1
ATOM 787 O O . HIS A 1 101 ? 25.521 -14.930 -27.680 1.00 98.19 101 HIS A O 1
ATOM 793 N N . ILE A 1 102 ? 26.118 -12.924 -26.850 1.00 98.38 102 ILE A N 1
ATOM 794 C CA . ILE A 1 102 ? 26.739 -13.385 -25.604 1.00 98.38 102 ILE A CA 1
ATOM 795 C C . ILE A 1 102 ? 26.097 -12.576 -24.483 1.00 98.38 102 ILE A C 1
ATOM 797 O O . ILE A 1 102 ? 26.028 -11.349 -24.584 1.00 98.38 102 ILE A O 1
ATOM 801 N N . VAL A 1 103 ? 25.636 -13.232 -23.419 1.00 98.00 103 VAL A N 1
ATOM 802 C CA . VAL A 1 103 ? 25.057 -12.558 -22.248 1.00 98.00 103 VAL A CA 1
ATOM 803 C C . VAL A 1 103 ? 25.948 -12.754 -21.027 1.00 98.00 103 VAL A C 1
ATOM 805 O O . VAL A 1 103 ? 26.460 -13.844 -20.816 1.00 98.00 103 VAL A O 1
ATOM 808 N N . LYS A 1 104 ? 26.126 -11.706 -20.222 1.00 97.88 104 LYS A N 1
ATOM 809 C CA . LYS A 1 104 ? 26.816 -11.710 -18.928 1.00 97.88 104 LYS A CA 1
ATOM 810 C C . LYS A 1 104 ? 25.822 -11.391 -17.823 1.00 97.88 104 LYS A C 1
ATOM 812 O O . LYS A 1 104 ? 25.098 -10.399 -17.911 1.00 97.88 104 LYS A O 1
ATOM 817 N N . LEU A 1 105 ? 25.801 -12.193 -16.768 1.00 97.25 105 LEU A N 1
ATOM 818 C CA . LEU A 1 105 ? 24.972 -11.940 -15.595 1.00 97.25 105 LEU A CA 1
ATOM 819 C C . LEU A 1 105 ? 25.635 -10.880 -14.710 1.00 97.25 105 LEU A C 1
ATOM 821 O O . LEU A 1 105 ? 26.769 -11.053 -14.284 1.00 97.25 105 LEU A O 1
ATOM 825 N N . LEU A 1 106 ? 24.932 -9.792 -14.395 1.00 97.06 106 LEU A N 1
ATOM 826 C CA . LEU A 1 106 ? 25.457 -8.715 -13.542 1.00 97.06 106 LEU A CA 1
ATOM 827 C C . LEU A 1 106 ? 24.904 -8.775 -12.124 1.00 97.06 106 LEU A C 1
ATOM 829 O O . LEU A 1 106 ? 25.611 -8.474 -11.167 1.00 97.06 106 LEU A O 1
ATOM 833 N N . LYS A 1 107 ? 23.625 -9.129 -11.976 1.00 96.44 107 LYS A N 1
ATOM 834 C CA . LYS A 1 107 ? 22.972 -9.211 -10.669 1.00 96.44 107 LYS A CA 1
ATOM 835 C C . LYS A 1 107 ? 21.741 -10.104 -10.722 1.00 96.44 107 LYS A C 1
ATOM 837 O O . LYS A 1 107 ? 20.995 -10.069 -11.698 1.00 96.44 107 LYS A O 1
ATOM 842 N N . LYS A 1 108 ? 21.498 -10.852 -9.644 1.00 93.44 108 LYS A N 1
ATOM 843 C CA . LYS A 1 108 ? 20.246 -11.585 -9.411 1.00 93.44 108 LYS A CA 1
ATOM 844 C C . LYS A 1 108 ? 19.402 -10.864 -8.365 1.00 93.44 108 LYS A C 1
ATOM 846 O O . LYS A 1 108 ? 19.921 -10.405 -7.351 1.00 93.44 108 LYS A O 1
ATOM 851 N N . HIS A 1 109 ? 18.101 -10.783 -8.614 1.00 92.88 109 HIS A N 1
ATOM 852 C CA . HIS A 1 109 ? 17.091 -10.241 -7.711 1.00 92.88 109 HIS A CA 1
ATOM 853 C C . HIS A 1 109 ? 16.024 -11.317 -7.482 1.00 92.88 109 HIS A C 1
ATOM 855 O O . HIS A 1 109 ? 15.036 -11.356 -8.220 1.00 92.88 109 HIS A O 1
ATOM 861 N N . PRO A 1 110 ? 16.223 -12.213 -6.500 1.00 89.75 110 PRO A N 1
ATOM 862 C CA . PRO A 1 110 ? 15.276 -13.287 -6.231 1.00 89.75 110 PRO A CA 1
ATOM 863 C C . PRO A 1 110 ? 13.907 -12.734 -5.820 1.00 89.75 110 PRO A C 1
ATOM 865 O O . PRO A 1 110 ? 13.776 -11.587 -5.374 1.00 89.75 110 PRO A O 1
ATOM 868 N N . VAL A 1 111 ? 12.876 -13.565 -5.972 1.00 88.81 111 VAL A N 1
ATOM 869 C CA . VAL A 1 111 ? 11.539 -13.241 -5.474 1.00 88.81 111 VAL A CA 1
ATOM 870 C C . VAL A 1 111 ? 11.601 -13.150 -3.953 1.00 88.81 111 VAL A C 1
ATOM 872 O O . VAL A 1 111 ? 12.064 -14.064 -3.277 1.00 88.81 111 VAL A O 1
ATOM 875 N N . LYS A 1 112 ? 11.162 -12.010 -3.426 1.00 89.06 112 LYS A N 1
ATOM 876 C CA . LYS A 1 112 ? 11.076 -11.773 -1.987 1.00 89.06 112 LYS A CA 1
ATOM 877 C C . LYS A 1 112 ? 9.917 -12.559 -1.379 1.00 89.06 112 LYS A C 1
ATOM 879 O O . LYS A 1 112 ? 8.997 -12.970 -2.086 1.00 89.06 112 LYS A O 1
ATOM 884 N N . SER A 1 113 ? 9.937 -12.725 -0.060 1.00 90.38 113 SER A N 1
ATOM 885 C CA . SER A 1 113 ? 8.834 -13.375 0.648 1.00 90.38 113 SER A CA 1
ATOM 886 C C . SER A 1 113 ? 7.518 -12.615 0.446 1.00 90.38 113 SER A C 1
ATOM 888 O O . SER A 1 113 ? 7.498 -11.403 0.196 1.00 90.38 113 SER A O 1
ATOM 890 N N . PHE A 1 114 ? 6.395 -13.326 0.580 1.00 87.62 114 PHE A N 1
ATOM 891 C CA . PHE A 1 114 ? 5.082 -12.697 0.472 1.00 87.62 114 PHE A CA 1
ATOM 892 C C . PHE A 1 114 ? 4.925 -11.547 1.468 1.00 87.62 114 PHE A C 1
ATOM 894 O O . PHE A 1 114 ? 4.451 -10.490 1.068 1.00 87.62 114 PHE A O 1
ATOM 901 N N . GLU A 1 115 ? 5.361 -11.706 2.721 1.00 91.44 115 GLU A N 1
ATOM 902 C CA . GLU A 1 115 ? 5.227 -10.662 3.746 1.00 91.44 115 GLU A CA 1
ATOM 903 C C . GLU A 1 115 ? 5.992 -9.380 3.383 1.00 91.44 115 GLU A C 1
ATOM 905 O O . GLU A 1 115 ? 5.447 -8.283 3.516 1.00 91.44 115 GLU A O 1
ATOM 910 N N . GLU A 1 116 ? 7.192 -9.494 2.806 1.00 90.38 116 GLU A N 1
ATOM 911 C CA . GLU A 1 116 ? 7.944 -8.333 2.310 1.00 90.38 116 GLU A CA 1
ATOM 912 C C . GLU A 1 116 ? 7.259 -7.662 1.113 1.00 90.38 116 GLU A C 1
ATOM 914 O O . GLU A 1 116 ? 7.268 -6.437 0.978 1.00 90.38 116 GLU A O 1
ATOM 919 N N . MET A 1 117 ? 6.652 -8.459 0.229 1.00 89.81 117 MET A N 1
ATOM 920 C CA . MET A 1 117 ? 6.006 -7.965 -0.988 1.00 89.81 117 MET A CA 1
ATOM 921 C C . MET A 1 117 ? 4.552 -7.538 -0.783 1.00 89.81 117 MET A C 1
ATOM 923 O O . MET A 1 117 ? 3.996 -6.843 -1.635 1.00 89.81 117 MET A O 1
ATOM 927 N N . LYS A 1 118 ? 3.916 -7.922 0.327 1.00 87.56 118 LYS A N 1
ATOM 928 C CA . LYS A 1 118 ? 2.476 -7.783 0.585 1.00 87.56 118 LYS A CA 1
ATOM 929 C C . LYS A 1 118 ? 1.986 -6.360 0.387 1.00 87.56 118 LYS A C 1
ATOM 931 O O . LYS A 1 118 ? 0.962 -6.141 -0.259 1.00 87.56 118 LYS A O 1
ATOM 936 N N . LYS A 1 119 ? 2.736 -5.382 0.899 1.00 91.19 119 LYS A N 1
ATOM 937 C CA . LYS A 1 119 ? 2.404 -3.956 0.781 1.00 91.19 119 LYS A CA 1
ATOM 938 C C . LYS A 1 119 ? 2.385 -3.499 -0.680 1.00 91.19 119 LYS A C 1
ATOM 940 O O . LYS A 1 119 ? 1.420 -2.871 -1.121 1.00 91.19 119 LYS A O 1
ATOM 945 N N . ASP A 1 120 ? 3.415 -3.857 -1.439 1.00 87.62 120 ASP A N 1
ATOM 946 C CA . ASP A 1 120 ? 3.557 -3.468 -2.842 1.00 87.62 120 ASP A CA 1
ATOM 947 C C . ASP A 1 120 ? 2.564 -4.206 -3.740 1.00 87.62 120 ASP A C 1
ATOM 949 O O . ASP A 1 120 ? 1.947 -3.599 -4.618 1.00 87.62 120 ASP A O 1
ATOM 953 N N . LEU A 1 121 ? 2.355 -5.501 -3.494 1.00 87.75 121 LEU A N 1
ATOM 954 C CA . LEU A 1 121 ? 1.355 -6.313 -4.182 1.00 87.75 121 LEU A CA 1
ATOM 955 C C . LEU A 1 121 ? -0.049 -5.774 -3.924 1.00 87.75 121 LEU A C 1
ATOM 957 O O . LEU A 1 121 ? -0.790 -5.556 -4.880 1.00 87.75 121 LEU A O 1
ATOM 961 N N . LYS A 1 122 ? -0.393 -5.454 -2.670 1.00 87.06 122 LYS A N 1
ATOM 962 C CA . LYS A 1 122 ? -1.671 -4.816 -2.331 1.00 87.06 122 LYS A CA 1
ATOM 963 C C . LYS A 1 122 ? -1.845 -3.511 -3.101 1.00 87.06 122 LYS A C 1
ATOM 965 O O . LYS A 1 122 ? -2.887 -3.313 -3.715 1.00 87.06 122 LYS A O 1
ATOM 970 N N . LYS A 1 123 ? -0.822 -2.650 -3.158 1.00 85.94 123 LYS A N 1
ATOM 971 C CA . LYS A 1 123 ? -0.872 -1.404 -3.943 1.00 85.94 123 LYS A CA 1
ATOM 972 C C . LYS A 1 123 ? -1.092 -1.666 -5.437 1.00 85.94 123 LYS A C 1
ATOM 974 O O . LYS A 1 123 ? -1.929 -1.005 -6.049 1.00 85.94 123 LYS A O 1
ATOM 979 N N . LYS A 1 124 ? -0.387 -2.638 -6.025 1.00 84.00 124 LYS A N 1
ATOM 980 C CA . LYS A 1 124 ? -0.555 -3.027 -7.437 1.00 84.00 124 LYS A CA 1
ATOM 981 C C . LYS A 1 124 ? -1.960 -3.559 -7.722 1.00 84.00 124 LYS A C 1
ATOM 983 O O . LYS A 1 124 ? -2.567 -3.151 -8.707 1.00 84.00 124 LYS A O 1
ATOM 988 N N . VAL A 1 125 ? -2.488 -4.419 -6.852 1.00 85.38 125 VAL A N 1
ATOM 989 C CA . VAL A 1 125 ? -3.841 -4.978 -6.975 1.00 85.38 125 VAL A CA 1
ATOM 990 C C . VAL A 1 125 ? -4.893 -3.880 -6.826 1.00 85.38 125 VAL A C 1
ATOM 992 O O . VAL A 1 125 ? -5.753 -3.758 -7.695 1.00 85.38 125 VAL A O 1
ATOM 995 N N . MET A 1 126 ? -4.786 -3.028 -5.801 1.00 75.19 126 MET A N 1
ATOM 996 C CA . MET A 1 126 ? -5.719 -1.915 -5.574 1.00 75.19 126 MET A CA 1
ATOM 997 C C . MET A 1 126 ? -5.759 -0.932 -6.750 1.00 75.19 126 MET A C 1
ATOM 999 O O . MET A 1 126 ? -6.819 -0.420 -7.097 1.00 75.19 126 MET A O 1
ATOM 1003 N N . ASN A 1 127 ? -4.616 -0.697 -7.396 1.00 78.06 127 ASN A N 1
ATOM 1004 C CA . ASN A 1 127 ? -4.514 0.204 -8.542 1.00 78.06 127 ASN A CA 1
ATOM 1005 C C . ASN A 1 127 ? -4.825 -0.467 -9.887 1.00 78.06 127 ASN A C 1
ATOM 1007 O O . ASN A 1 127 ? -4.841 0.218 -10.914 1.00 78.06 127 ASN A O 1
ATOM 1011 N N . SER A 1 128 ? -5.064 -1.781 -9.901 1.00 79.62 128 SER A N 1
ATOM 1012 C CA . SER A 1 128 ? -5.335 -2.523 -11.129 1.00 79.62 128 SER A CA 1
ATOM 1013 C C . SER A 1 128 ? -6.650 -2.078 -11.773 1.00 79.62 128 SER A C 1
ATOM 1015 O O . SER A 1 128 ? -7.626 -1.751 -11.094 1.00 79.62 128 SER A O 1
ATOM 1017 N N . SER A 1 129 ? -6.705 -2.114 -13.106 1.00 73.31 129 SER A N 1
ATOM 1018 C CA . SER A 1 129 ? -7.920 -1.782 -13.861 1.00 73.31 129 SER A CA 1
ATOM 1019 C C . SER A 1 129 ? -9.109 -2.642 -13.431 1.00 73.31 129 SER A C 1
ATOM 1021 O O . SER A 1 129 ? -10.224 -2.142 -13.321 1.00 73.31 129 SER A O 1
ATOM 1023 N N . ARG A 1 130 ? -8.867 -3.920 -13.109 1.00 72.56 130 ARG A N 1
ATOM 1024 C CA . ARG A 1 130 ? -9.903 -4.847 -12.643 1.00 72.56 130 ARG A CA 1
ATOM 1025 C C . ARG A 1 130 ? -10.487 -4.436 -11.293 1.00 72.56 130 ARG A C 1
ATOM 1027 O O . ARG A 1 130 ? -11.703 -4.460 -11.147 1.00 72.56 130 ARG A O 1
ATOM 1034 N N . MET A 1 131 ? -9.650 -4.004 -10.348 1.00 72.06 131 MET A N 1
ATOM 1035 C CA . MET A 1 131 ? -10.129 -3.505 -9.058 1.00 72.06 131 MET A CA 1
ATOM 1036 C C . MET A 1 131 ? -10.936 -2.212 -9.218 1.00 72.06 131 MET A C 1
ATOM 1038 O O . MET A 1 131 ? -11.982 -2.051 -8.595 1.00 72.06 131 MET A O 1
ATOM 1042 N N . LYS A 1 132 ? -10.511 -1.310 -10.112 1.00 70.06 132 LYS A N 1
ATOM 1043 C CA . LYS A 1 132 ? -11.285 -0.100 -10.438 1.00 70.06 132 LYS A CA 1
ATOM 1044 C C . LYS A 1 132 ? -12.660 -0.440 -11.028 1.00 70.06 132 LYS A C 1
ATOM 1046 O O . LYS A 1 132 ? -13.643 0.210 -10.684 1.00 70.06 132 LYS A O 1
ATOM 1051 N N . LEU A 1 133 ? -12.744 -1.471 -11.875 1.00 67.56 133 LEU A N 1
ATOM 1052 C CA . LEU A 1 133 ? -14.004 -1.945 -12.459 1.00 67.56 133 LEU A CA 1
ATOM 1053 C C . LEU A 1 133 ? -14.944 -2.555 -11.413 1.00 67.56 133 LEU A C 1
ATOM 1055 O O . LEU A 1 133 ? -16.127 -2.226 -11.412 1.00 67.56 133 LEU A O 1
ATOM 1059 N N . SER A 1 134 ? -14.442 -3.384 -10.494 1.00 71.88 134 SER A N 1
ATOM 1060 C CA . SER A 1 134 ? -15.275 -3.931 -9.413 1.00 71.88 134 SER A CA 1
ATOM 1061 C C . SER A 1 134 ? -15.723 -2.855 -8.427 1.00 71.88 134 SER A C 1
ATOM 1063 O O . SER A 1 134 ? -16.881 -2.855 -8.028 1.00 71.88 134 SER A O 1
ATOM 1065 N N . SER A 1 135 ? -14.864 -1.885 -8.088 1.00 70.81 135 SER A N 1
ATOM 1066 C CA . SER A 1 135 ? -15.272 -0.750 -7.249 1.00 70.81 135 SER A CA 1
ATOM 1067 C C . SER A 1 135 ? -16.360 0.081 -7.930 1.00 70.81 135 SER A C 1
ATOM 1069 O O . SER A 1 135 ? -17.315 0.496 -7.282 1.00 70.81 135 SER A O 1
ATOM 1071 N N . LYS A 1 136 ? -16.271 0.270 -9.253 1.00 81.00 136 LYS A N 1
ATOM 1072 C CA . LYS A 1 136 ? -17.331 0.915 -10.038 1.00 81.00 136 LYS A CA 1
ATOM 1073 C C . LYS A 1 136 ? -18.629 0.098 -10.024 1.00 81.00 136 LYS A C 1
ATOM 1075 O O . LYS A 1 136 ? -19.697 0.689 -9.914 1.00 81.00 136 LYS A O 1
ATOM 1080 N N . ALA A 1 137 ? -18.549 -1.230 -10.115 1.00 85.25 137 ALA A N 1
ATOM 1081 C CA . ALA A 1 137 ? -19.719 -2.106 -10.043 1.00 85.25 137 ALA A CA 1
ATOM 1082 C C . ALA A 1 137 ? -20.426 -2.005 -8.682 1.00 85.25 137 ALA A C 1
ATOM 1084 O O . ALA A 1 137 ? -21.639 -1.822 -8.658 1.00 85.25 137 ALA A O 1
ATOM 1085 N N . ILE A 1 138 ? -19.667 -2.016 -7.580 1.00 85.88 138 ILE A N 1
ATOM 1086 C CA . ILE A 1 138 ? -20.199 -1.819 -6.223 1.00 85.88 138 ILE A CA 1
ATOM 1087 C C . ILE A 1 138 ? -20.880 -0.455 -6.115 1.00 85.88 138 ILE A C 1
ATOM 1089 O O . ILE A 1 138 ? -22.036 -0.376 -5.725 1.00 85.88 138 ILE A O 1
ATOM 1093 N N . VAL A 1 139 ? -20.213 0.626 -6.531 1.00 88.38 139 VAL A N 1
ATOM 1094 C CA . VAL A 1 139 ? -20.817 1.969 -6.505 1.00 88.38 139 VAL A CA 1
ATOM 1095 C C . VAL A 1 139 ? -22.101 2.021 -7.332 1.00 88.38 139 VAL A C 1
ATOM 1097 O O . VAL A 1 139 ? -23.074 2.630 -6.907 1.00 88.38 139 VAL A O 1
ATOM 1100 N N . ASN A 1 140 ? -22.133 1.385 -8.503 1.00 90.12 140 ASN A N 1
ATOM 1101 C CA . ASN A 1 140 ? -23.333 1.335 -9.335 1.00 90.12 140 ASN A CA 1
ATOM 1102 C C . ASN A 1 140 ? -24.465 0.525 -8.695 1.00 90.12 140 ASN A C 1
ATOM 1104 O O . ASN A 1 140 ? -25.625 0.863 -8.905 1.00 90.12 140 ASN A O 1
ATOM 1108 N N . GLN A 1 141 ? -24.147 -0.530 -7.946 1.00 89.62 141 GLN A N 1
ATOM 1109 C CA . GLN A 1 141 ? -25.127 -1.275 -7.163 1.00 89.62 141 GLN A CA 1
ATOM 1110 C C . GLN A 1 141 ? -25.685 -0.402 -6.034 1.00 89.62 141 GLN A C 1
ATOM 1112 O O . GLN A 1 141 ? -26.894 -0.215 -5.965 1.00 89.62 141 GLN A O 1
ATOM 1117 N N . LEU A 1 142 ? -24.813 0.227 -5.241 1.00 91.31 142 LEU A N 1
ATOM 1118 C CA . LEU A 1 142 ? -25.212 1.119 -4.147 1.00 91.31 142 LEU A CA 1
ATOM 1119 C C . LEU A 1 142 ? -26.043 2.310 -4.645 1.00 91.31 142 LEU A C 1
ATOM 1121 O O . LEU A 1 142 ? -27.006 2.706 -4.005 1.00 91.31 142 LEU A O 1
ATOM 1125 N N . LYS A 1 143 ? -25.734 2.849 -5.831 1.00 92.56 143 LYS A N 1
ATOM 1126 C CA . LYS A 1 143 ? -26.536 3.906 -6.471 1.00 92.56 143 LYS A CA 1
ATOM 1127 C C . LYS A 1 143 ? -27.966 3.492 -6.817 1.00 92.56 143 LYS A C 1
ATOM 1129 O O . LYS A 1 143 ? -28.798 4.370 -6.990 1.00 92.56 143 LYS A O 1
ATOM 1134 N N . LYS A 1 144 ? -28.232 2.195 -6.993 1.00 92.38 144 LYS A N 1
ATOM 1135 C CA . LYS A 1 144 ? -29.591 1.676 -7.223 1.00 92.38 144 LYS A CA 1
ATOM 1136 C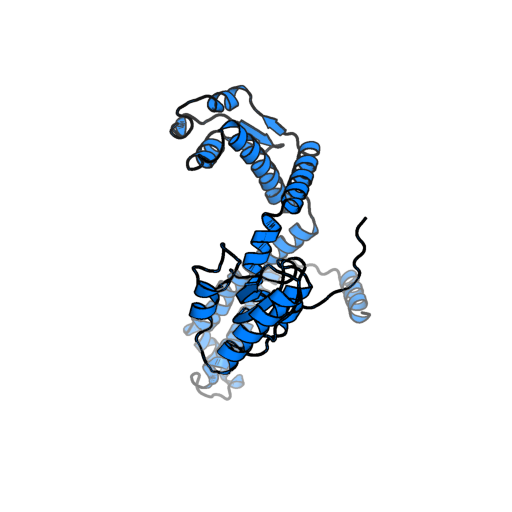 C . LYS A 1 144 ? -30.339 1.441 -5.917 1.00 92.38 144 LYS A C 1
ATOM 1138 O O . LYS A 1 144 ? -31.560 1.477 -5.911 1.00 92.38 144 LYS A O 1
ATOM 1143 N N . GLU A 1 145 ? -29.603 1.148 -4.853 1.00 90.88 145 GLU A N 1
ATOM 1144 C CA . GLU A 1 145 ? -30.149 0.839 -3.535 1.00 90.88 145 GLU A CA 1
ATOM 1145 C C . GLU A 1 145 ? -30.441 2.104 -2.720 1.00 90.88 145 GLU A C 1
ATOM 1147 O O . GLU A 1 145 ? -31.412 2.152 -1.972 1.00 90.88 145 GLU A O 1
ATOM 1152 N N . TYR A 1 146 ? -29.619 3.144 -2.877 1.00 93.44 146 TYR A N 1
ATOM 1153 C CA . TYR A 1 146 ? -29.731 4.384 -2.115 1.00 93.44 146 TYR A CA 1
ATOM 1154 C C . TYR A 1 146 ? -30.465 5.477 -2.877 1.00 93.44 146 TYR A C 1
ATOM 1156 O O . TYR A 1 146 ? -30.269 5.675 -4.076 1.00 93.44 146 TYR A O 1
ATOM 1164 N N . THR A 1 147 ? -31.230 6.272 -2.133 1.00 94.19 147 THR A N 1
ATOM 1165 C CA . THR A 1 147 ? -31.797 7.521 -2.634 1.00 94.19 147 THR A CA 1
ATOM 1166 C C . THR A 1 147 ? -30.715 8.591 -2.577 1.00 94.19 147 THR A C 1
ATOM 1168 O O . THR A 1 147 ? -30.347 9.051 -1.498 1.00 94.19 147 THR A O 1
ATOM 1171 N N . ILE A 1 148 ? -30.164 8.956 -3.737 1.00 95.12 148 ILE A N 1
ATOM 1172 C CA . ILE A 1 148 ? -29.083 9.943 -3.845 1.00 95.12 148 ILE A CA 1
ATOM 1173 C C . ILE A 1 148 ? -29.610 11.181 -4.559 1.00 95.12 148 ILE A C 1
ATOM 1175 O O . ILE A 1 148 ? -29.900 11.134 -5.755 1.00 95.12 148 ILE A O 1
ATOM 1179 N N . VAL A 1 149 ? -29.677 12.295 -3.837 1.00 94.56 149 VAL A N 1
ATOM 1180 C CA . VAL A 1 149 ? -30.111 13.593 -4.361 1.00 94.56 149 VAL A CA 1
ATOM 1181 C C . VAL A 1 149 ? -28.915 14.536 -4.386 1.00 94.56 149 VAL A C 1
ATOM 1183 O O . VAL A 1 149 ? -28.180 14.648 -3.408 1.00 94.56 149 VAL A O 1
ATOM 1186 N N . VAL A 1 150 ? -28.700 15.203 -5.518 1.00 94.06 150 VAL A N 1
ATOM 1187 C CA . VAL A 1 150 ? -27.708 16.278 -5.650 1.00 94.06 150 VAL A CA 1
ATOM 1188 C C . VAL A 1 150 ? -28.472 17.589 -5.749 1.00 94.06 150 VAL A C 1
ATOM 1190 O O . VAL A 1 150 ? -29.338 17.722 -6.610 1.00 94.06 150 VAL A O 1
ATOM 1193 N N . SER A 1 151 ? -28.164 18.540 -4.869 1.00 92.88 151 SER A N 1
ATOM 1194 C CA . SER A 1 151 ? -28.780 19.868 -4.904 1.00 92.88 151 SER A CA 1
ATOM 1195 C C . SER A 1 151 ? -28.153 20.698 -6.024 1.00 92.88 151 SER A C 1
ATOM 1197 O O . SER A 1 151 ? -26.944 20.936 -6.008 1.00 92.88 151 SER A O 1
ATOM 1199 N N . GLU A 1 152 ? -28.954 21.124 -7.005 1.00 90.31 152 GLU A N 1
ATOM 1200 C CA . GLU A 1 152 ? -28.459 21.930 -8.131 1.00 90.31 152 GLU A CA 1
ATOM 1201 C C . GLU A 1 152 ? -28.008 23.329 -7.674 1.00 90.31 152 GLU A C 1
ATOM 1203 O O . GLU A 1 152 ? -26.941 23.781 -8.090 1.00 90.31 152 GLU A O 1
ATOM 1208 N N . ASP A 1 153 ? -28.707 23.956 -6.720 1.00 87.50 153 ASP A N 1
ATOM 1209 C CA . ASP A 1 153 ? -28.298 25.247 -6.141 1.00 87.50 153 ASP A CA 1
ATOM 1210 C C . ASP A 1 153 ? -26.946 25.131 -5.428 1.00 87.50 153 ASP A C 1
ATOM 1212 O O . ASP A 1 153 ? -26.022 25.921 -5.640 1.00 87.50 153 ASP A O 1
ATOM 1216 N N . ALA A 1 154 ? -26.778 24.080 -4.619 1.00 86.62 154 ALA A N 1
ATOM 1217 C CA . ALA A 1 154 ? -25.526 23.850 -3.911 1.00 86.62 154 ALA A CA 1
ATOM 1218 C C . ALA A 1 154 ? -24.378 23.451 -4.855 1.00 86.62 154 ALA A C 1
ATOM 1220 O O . ALA A 1 154 ? -23.208 23.584 -4.494 1.00 86.62 154 ALA A O 1
ATOM 1221 N N . LYS A 1 155 ? -24.680 22.974 -6.064 1.00 88.81 155 LYS A N 1
ATOM 1222 C CA . LYS A 1 155 ? -23.700 22.576 -7.079 1.00 88.81 155 LYS A CA 1
ATOM 1223 C C . LYS A 1 155 ? -23.168 23.761 -7.887 1.00 88.81 155 LYS A C 1
ATOM 1225 O O . LYS A 1 155 ? -22.085 23.645 -8.453 1.00 88.81 155 LYS A O 1
ATOM 1230 N N . MET A 1 156 ? -23.831 24.919 -7.870 1.00 88.31 156 MET A N 1
ATOM 1231 C CA . MET A 1 156 ? -23.357 26.131 -8.561 1.00 88.31 156 MET A CA 1
ATOM 1232 C C . MET A 1 156 ? -21.948 26.570 -8.129 1.00 88.31 156 MET A C 1
ATOM 1234 O O . MET A 1 156 ? -21.225 27.210 -8.891 1.00 88.31 156 MET A O 1
ATOM 1238 N N . ILE A 1 157 ? -21.501 26.190 -6.926 1.00 91.12 157 ILE A N 1
ATOM 1239 C CA . ILE A 1 157 ? -20.137 26.490 -6.466 1.00 91.12 157 ILE A CA 1
ATOM 1240 C C . ILE A 1 157 ? -19.054 25.821 -7.321 1.00 91.12 157 ILE A C 1
ATOM 1242 O O . ILE A 1 157 ? -17.916 26.281 -7.288 1.00 91.12 157 ILE A O 1
ATOM 1246 N N . LEU A 1 158 ? -19.378 24.758 -8.075 1.00 90.50 158 LEU A N 1
ATOM 1247 C CA . LEU A 1 158 ? -18.425 24.037 -8.927 1.00 90.50 158 LEU A CA 1
ATOM 1248 C C . LEU A 1 158 ? -17.803 24.937 -10.006 1.00 90.50 158 LEU A C 1
ATOM 1250 O O . LEU A 1 158 ? -16.656 24.704 -10.391 1.00 90.50 158 LEU A O 1
ATOM 1254 N N . ASP A 1 159 ? -18.529 25.971 -10.436 1.00 90.75 159 ASP A N 1
ATOM 1255 C CA . ASP A 1 159 ? -18.109 26.904 -11.486 1.00 90.75 159 ASP A CA 1
ATOM 1256 C C . ASP A 1 159 ? -17.327 28.110 -10.939 1.00 90.75 159 ASP A C 1
ATOM 1258 O O . ASP A 1 159 ? -16.770 28.912 -11.697 1.00 90.75 159 ASP A O 1
ATOM 1262 N N . ARG A 1 160 ? -17.229 28.247 -9.610 1.00 91.38 160 ARG A N 1
ATOM 1263 C CA . ARG A 1 160 ? -16.484 29.340 -8.982 1.00 91.38 160 ARG A CA 1
ATOM 1264 C C . ARG A 1 160 ? -14.980 29.168 -9.168 1.00 91.38 160 ARG A C 1
ATOM 1266 O O . ARG A 1 160 ? -14.386 28.155 -8.795 1.00 91.38 160 ARG A O 1
ATOM 1273 N N . LYS A 1 161 ? -14.321 30.225 -9.649 1.00 89.00 161 LYS A N 1
ATOM 1274 C CA . LYS A 1 161 ? -12.853 30.264 -9.790 1.00 89.00 161 LYS A CA 1
ATOM 1275 C C . LYS A 1 161 ? -12.134 30.151 -8.443 1.00 89.00 161 LYS A C 1
ATOM 1277 O O . LYS A 1 161 ? -11.056 29.566 -8.364 1.00 89.00 161 LYS A O 1
ATOM 1282 N N . ASP A 1 162 ? -12.745 30.678 -7.390 1.00 91.81 162 ASP A N 1
ATOM 1283 C CA . ASP A 1 162 ? -12.221 30.723 -6.028 1.00 91.81 162 ASP A CA 1
ATOM 1284 C C . ASP A 1 162 ? -12.727 29.575 -5.139 1.00 91.81 162 ASP A C 1
ATOM 1286 O O . ASP A 1 162 ? -12.527 29.609 -3.929 1.00 91.81 162 ASP A O 1
ATOM 1290 N N . ILE A 1 163 ? -13.320 28.520 -5.717 1.00 91.62 163 ILE A N 1
ATOM 1291 C CA . ILE A 1 163 ? -13.929 27.393 -4.984 1.00 91.62 163 ILE A CA 1
ATOM 1292 C C . ILE A 1 163 ? -13.043 26.793 -3.879 1.00 91.62 163 ILE A C 1
ATOM 1294 O O . ILE A 1 163 ? -13.539 26.333 -2.857 1.00 91.62 163 ILE A O 1
ATOM 1298 N N . ARG A 1 164 ? -11.717 26.813 -4.050 1.00 91.62 164 ARG A N 1
ATOM 1299 C CA . ARG A 1 164 ? -10.756 26.233 -3.093 1.00 91.62 164 ARG A CA 1
ATOM 1300 C C . ARG A 1 164 ? -10.446 27.131 -1.892 1.00 91.62 164 ARG A C 1
ATOM 1302 O O . ARG A 1 164 ? -9.805 26.663 -0.953 1.00 91.62 164 ARG A O 1
ATOM 1309 N N . THR A 1 165 ? -10.852 28.395 -1.940 1.00 92.19 165 THR A N 1
ATOM 1310 C CA . THR A 1 165 ? -10.560 29.425 -0.933 1.00 92.19 165 THR A CA 1
ATOM 1311 C C . THR A 1 165 ? -11.827 30.045 -0.346 1.00 92.19 165 THR A C 1
ATOM 1313 O O . THR A 1 165 ? -11.729 31.028 0.381 1.00 92.19 165 THR A O 1
ATOM 1316 N N . ILE A 1 166 ? -13.007 29.489 -0.645 1.00 90.94 166 ILE A N 1
ATOM 1317 C CA . ILE A 1 166 ? -14.271 29.956 -0.067 1.00 90.94 166 ILE A CA 1
ATOM 1318 C C . ILE A 1 166 ? -14.232 29.751 1.463 1.00 90.94 166 ILE A C 1
ATOM 1320 O O . ILE A 1 166 ? -13.875 28.653 1.907 1.00 90.94 166 ILE A O 1
ATOM 1324 N N . PRO A 1 167 ? -14.589 30.769 2.270 1.00 90.44 167 PRO A N 1
ATOM 1325 C CA . PRO A 1 167 ? -14.713 30.634 3.721 1.00 90.44 167 PRO A CA 1
ATOM 1326 C C . PRO A 1 167 ? -15.749 29.575 4.121 1.00 90.44 167 PRO A C 1
ATOM 1328 O O . PRO A 1 167 ? -16.806 29.489 3.496 1.00 90.44 167 PRO A O 1
ATOM 1331 N N . SER A 1 168 ? -15.480 28.814 5.188 1.00 87.00 168 SER A N 1
ATOM 1332 C CA . SER A 1 168 ? -16.390 27.785 5.733 1.00 87.00 168 SER A CA 1
ATOM 1333 C C . SER A 1 168 ? -17.790 28.330 6.010 1.00 87.00 168 SER A C 1
ATOM 1335 O O . SER A 1 168 ? -18.780 27.697 5.662 1.00 87.00 168 SER A O 1
ATOM 1337 N N . ASP A 1 169 ? -17.876 29.553 6.533 1.00 87.12 169 ASP A N 1
ATOM 1338 C CA . ASP A 1 169 ? -19.140 30.188 6.923 1.00 87.12 169 ASP A CA 1
ATOM 1339 C C . ASP A 1 169 ? -20.068 30.441 5.726 1.00 87.12 169 ASP A C 1
ATOM 1341 O O . ASP A 1 169 ? -21.280 30.568 5.887 1.00 87.12 169 ASP A O 1
ATOM 1345 N N . SER A 1 170 ? -19.502 30.488 4.514 1.00 87.75 170 SER A N 1
ATOM 1346 C CA . SER A 1 170 ? -20.228 30.633 3.247 1.00 87.75 170 SER A CA 1
ATOM 1347 C C . SER A 1 170 ? -20.599 29.291 2.596 1.00 87.75 170 SER A C 1
ATOM 1349 O O . SER A 1 170 ? -21.187 29.290 1.517 1.00 87.75 170 SER A O 1
ATOM 1351 N N . LEU A 1 171 ? -20.247 28.153 3.206 1.00 88.62 171 LEU A N 1
ATOM 1352 C CA . LEU A 1 171 ? -20.414 26.797 2.661 1.00 88.62 171 LEU A CA 1
ATOM 1353 C C . LEU A 1 171 ? -21.490 25.998 3.411 1.00 88.62 171 LEU A C 1
ATOM 1355 O O . LEU A 1 171 ? -21.278 24.853 3.806 1.00 88.62 171 LEU A O 1
ATOM 1359 N N . GLN A 1 172 ? -22.662 26.604 3.598 1.00 83.81 172 GLN A N 1
ATOM 1360 C CA . GLN A 1 172 ? -23.750 26.030 4.402 1.00 83.81 172 GLN A CA 1
ATOM 1361 C C . GLN A 1 172 ? -24.689 25.100 3.615 1.00 83.81 172 GLN A C 1
ATOM 1363 O O . GLN A 1 172 ? -25.553 24.450 4.200 1.00 83.81 172 GLN A O 1
ATOM 1368 N N . GLY A 1 173 ? -24.549 25.018 2.288 1.00 88.75 173 GLY A N 1
ATOM 1369 C CA . GLY A 1 173 ? -25.434 24.203 1.460 1.00 88.75 173 GLY A CA 1
ATOM 1370 C C . GLY A 1 173 ? -25.215 22.701 1.658 1.00 88.75 173 GLY A C 1
ATOM 1371 O O . GLY A 1 173 ? -24.080 22.216 1.612 1.00 88.75 173 GLY A O 1
ATOM 1372 N N . SER A 1 174 ? -26.307 21.941 1.796 1.00 91.69 174 SER A N 1
ATOM 1373 C CA . SER A 1 174 ? -26.273 20.486 1.603 1.00 91.69 174 SER A CA 1
ATOM 1374 C C . SER A 1 174 ? -26.099 20.200 0.114 1.00 91.69 174 SER A C 1
ATOM 1376 O O . SER A 1 174 ? -26.931 20.585 -0.707 1.00 91.69 174 SER A O 1
ATOM 1378 N N . MET A 1 175 ? -24.982 19.573 -0.244 1.00 92.00 175 MET A N 1
ATOM 1379 C CA . MET A 1 175 ? -24.579 19.361 -1.631 1.00 92.00 175 MET A CA 1
ATOM 1380 C C . MET A 1 175 ? -25.066 18.015 -2.168 1.00 92.00 175 MET A C 1
ATOM 1382 O O . MET A 1 175 ? -25.494 17.916 -3.319 1.00 92.00 175 MET A O 1
ATOM 1386 N N . ILE A 1 176 ? -24.983 16.974 -1.338 1.00 95.56 176 ILE A N 1
ATOM 1387 C CA . ILE A 1 176 ? -25.400 15.613 -1.673 1.00 95.56 176 ILE A CA 1
ATOM 1388 C C . ILE A 1 176 ? -26.150 15.048 -0.470 1.00 95.56 176 ILE A C 1
ATOM 1390 O O . ILE A 1 176 ? -25.641 15.085 0.646 1.00 95.56 176 ILE A O 1
ATOM 1394 N N . THR A 1 177 ? -27.316 14.462 -0.703 1.00 95.94 177 THR A N 1
ATOM 1395 C CA . THR A 1 177 ? -28.049 13.694 0.305 1.00 95.94 177 THR A CA 1
ATOM 1396 C C . THR A 1 177 ? -28.059 12.228 -0.114 1.00 95.94 177 THR A C 1
ATOM 1398 O O . THR A 1 177 ? -28.408 11.913 -1.251 1.00 95.94 177 THR A O 1
ATOM 1401 N N . ILE A 1 178 ? -27.634 11.335 0.782 1.00 95.44 178 ILE A N 1
ATOM 1402 C CA . ILE A 1 178 ? -27.644 9.878 0.598 1.00 95.44 178 ILE A CA 1
ATOM 1403 C C . ILE A 1 178 ? -28.552 9.290 1.677 1.00 95.44 178 ILE A C 1
ATOM 1405 O O . ILE A 1 178 ? -28.158 9.215 2.842 1.00 95.44 178 ILE A O 1
ATOM 1409 N N . ASN A 1 179 ? -29.763 8.890 1.290 1.00 93.06 179 ASN A N 1
ATOM 1410 C CA . ASN A 1 179 ? -30.864 8.572 2.201 1.00 93.06 179 ASN A CA 1
ATOM 1411 C C . ASN A 1 179 ? -31.077 9.716 3.214 1.00 93.06 179 ASN A C 1
ATOM 1413 O O . ASN A 1 179 ? -31.575 10.771 2.842 1.00 93.06 179 ASN A O 1
ATOM 1417 N N . GLU A 1 180 ? -30.660 9.533 4.467 1.00 90.38 180 GLU A N 1
ATOM 1418 C CA . GLU A 1 180 ? -30.780 10.526 5.546 1.00 90.38 180 GLU A CA 1
ATOM 1419 C C . GLU A 1 180 ? -29.488 11.328 5.777 1.00 90.38 180 GLU A C 1
ATOM 1421 O O . GLU A 1 180 ? -29.494 12.344 6.472 1.00 90.38 180 GLU A O 1
ATOM 1426 N N . LYS A 1 181 ? -28.357 10.891 5.204 1.00 93.25 181 LYS A N 1
ATOM 1427 C CA . LYS A 1 181 ? -27.062 11.544 5.407 1.00 93.25 181 LYS A CA 1
ATOM 1428 C C . LYS A 1 181 ? -26.912 12.728 4.462 1.00 93.25 181 LYS A C 1
ATOM 1430 O O . LYS A 1 181 ? -26.864 12.556 3.244 1.00 93.25 181 LYS A O 1
ATOM 1435 N N . ASN A 1 182 ? -26.756 13.914 5.038 1.00 94.69 182 ASN A N 1
ATOM 1436 C CA . ASN A 1 182 ? -26.422 15.134 4.313 1.00 94.69 182 ASN A CA 1
ATOM 1437 C C . ASN A 1 182 ? -24.906 15.329 4.264 1.00 94.69 182 ASN A C 1
ATOM 1439 O O . ASN A 1 182 ? -24.226 15.185 5.276 1.00 94.69 182 ASN A O 1
ATOM 1443 N N . ILE A 1 183 ? -24.397 15.664 3.084 1.00 95.50 183 ILE A N 1
ATOM 1444 C CA . ILE A 1 183 ? -22.989 15.954 2.813 1.00 95.50 183 ILE A CA 1
ATOM 1445 C C . ILE A 1 183 ? -22.908 17.401 2.351 1.00 95.50 183 ILE A C 1
ATOM 1447 O O . ILE A 1 183 ? -23.554 17.786 1.371 1.00 95.50 183 ILE A O 1
ATOM 1451 N N . THR A 1 184 ? -22.112 18.204 3.046 1.00 95.00 184 THR A N 1
ATOM 1452 C CA . THR A 1 184 ? -22.090 19.657 2.848 1.00 95.00 184 THR A CA 1
ATOM 1453 C C . THR A 1 184 ? -21.126 20.099 1.746 1.00 95.00 184 THR A C 1
ATOM 1455 O O . THR A 1 184 ? -20.224 19.370 1.317 1.00 95.00 184 THR A O 1
ATOM 1458 N N . GLN A 1 185 ? -21.294 21.342 1.294 1.00 94.75 185 GLN A N 1
ATOM 1459 C CA . GLN A 1 185 ? -20.326 22.015 0.429 1.00 94.75 185 GLN A CA 1
ATOM 1460 C C . GLN A 1 185 ? -18.947 22.141 1.091 1.00 94.75 185 GLN A C 1
ATOM 1462 O O . GLN A 1 185 ? -17.929 22.019 0.408 1.00 94.75 185 GLN A O 1
ATOM 1467 N N . GLU A 1 186 ? -18.900 22.354 2.409 1.00 94.81 186 GLU A N 1
ATOM 1468 C CA . GLU A 1 186 ? -17.651 22.451 3.165 1.00 94.81 186 GLU A CA 1
ATOM 1469 C C . GLU A 1 186 ? -16.818 21.170 3.047 1.00 94.81 186 GLU A C 1
ATOM 1471 O O . GLU A 1 186 ? -15.621 21.232 2.748 1.00 94.81 186 GLU A O 1
ATOM 1476 N N . GLU A 1 187 ? -17.453 20.004 3.190 1.00 94.50 187 GLU A N 1
ATOM 1477 C CA . GLU A 1 187 ? -16.781 18.714 3.021 1.00 94.50 187 GLU A CA 1
ATOM 1478 C C . GLU A 1 187 ? -16.172 18.569 1.622 1.00 94.50 187 GLU A C 1
ATOM 1480 O O . GLU A 1 187 ? -15.033 18.110 1.473 1.00 94.50 187 GLU A O 1
ATOM 1485 N N . PHE A 1 188 ? -16.902 18.991 0.585 1.00 95.50 188 PHE A N 1
ATOM 1486 C CA . PHE A 1 188 ? -16.407 18.945 -0.787 1.00 95.50 188 PHE A CA 1
ATOM 1487 C C . P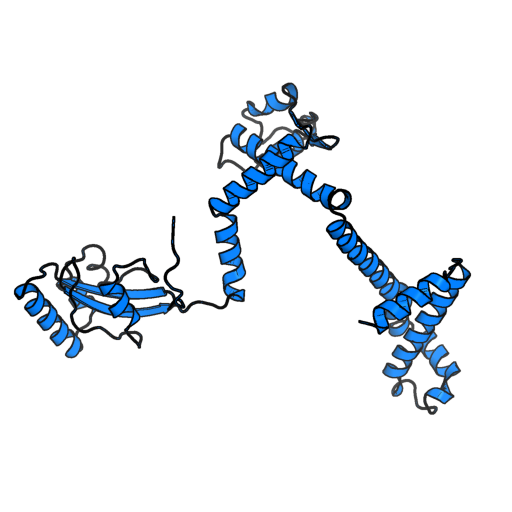HE A 1 188 ? -15.238 19.915 -1.017 1.00 95.50 188 PHE A C 1
ATOM 1489 O O . PHE A 1 188 ? -14.214 19.526 -1.588 1.00 95.50 188 PHE A O 1
ATOM 1496 N N . VAL A 1 189 ? -15.347 21.161 -0.546 1.00 94.75 189 VAL A N 1
ATOM 1497 C CA . VAL A 1 189 ? -14.283 22.171 -0.671 1.00 94.75 189 VAL A CA 1
ATOM 1498 C C . VAL A 1 189 ? -13.021 21.725 0.067 1.00 94.75 189 VAL A C 1
ATOM 1500 O O . VAL A 1 189 ? -11.918 21.808 -0.483 1.00 94.75 189 VAL A O 1
ATOM 1503 N N . SER A 1 190 ? -13.172 21.175 1.273 1.00 94.19 190 SER A N 1
ATOM 1504 C CA . SER A 1 190 ? -12.077 20.577 2.040 1.00 94.19 190 SER A CA 1
ATOM 1505 C C . SER A 1 190 ? -11.406 19.436 1.264 1.00 94.19 190 SER A C 1
ATOM 1507 O O . SER A 1 190 ? -10.179 19.401 1.131 1.00 94.19 190 SER A O 1
ATOM 1509 N N . TYR A 1 191 ? -12.200 18.558 0.638 1.00 93.88 191 TYR A N 1
ATOM 1510 C CA . TYR A 1 191 ? -11.705 17.452 -0.183 1.00 93.88 191 TYR A CA 1
ATOM 1511 C C . TYR A 1 191 ? -10.862 17.913 -1.387 1.00 93.88 191 TYR A C 1
ATOM 1513 O O . TYR A 1 191 ? -9.838 17.286 -1.688 1.00 93.88 191 TYR A O 1
ATOM 1521 N N . ILE A 1 192 ? -11.248 19.001 -2.068 1.00 95.00 192 ILE A N 1
ATOM 1522 C CA . ILE A 1 192 ? -10.539 19.502 -3.260 1.00 95.00 192 ILE A CA 1
ATOM 1523 C C . ILE A 1 192 ? -9.424 20.515 -2.968 1.00 95.00 192 ILE A C 1
ATOM 1525 O O . ILE A 1 192 ? -8.665 20.836 -3.887 1.00 95.00 192 ILE A O 1
ATOM 1529 N N . ARG A 1 193 ? -9.297 21.018 -1.730 1.00 92.19 193 ARG A N 1
ATOM 1530 C CA . ARG A 1 193 ? -8.385 22.120 -1.353 1.00 92.19 193 ARG A CA 1
ATOM 1531 C C . ARG A 1 193 ? -6.962 21.930 -1.892 1.00 92.19 193 ARG A C 1
ATOM 1533 O O . ARG A 1 193 ? -6.401 22.835 -2.509 1.00 92.19 193 ARG A O 1
ATOM 1540 N N . ASN A 1 194 ? -6.432 20.713 -1.759 1.00 91.94 194 ASN A N 1
ATOM 1541 C CA . ASN A 1 194 ? -5.082 20.342 -2.198 1.00 91.94 194 ASN A CA 1
ATOM 1542 C C . ASN A 1 194 ? -5.056 19.497 -3.489 1.00 91.94 194 ASN A C 1
ATOM 1544 O O . ASN A 1 194 ? -4.007 18.976 -3.858 1.00 91.94 194 ASN A O 1
ATOM 1548 N N . ARG A 1 195 ? -6.192 19.342 -4.187 1.00 91.75 195 ARG A N 1
ATOM 1549 C CA . ARG A 1 195 ? -6.319 18.506 -5.394 1.00 91.75 195 ARG A CA 1
ATOM 1550 C C . ARG A 1 195 ? -6.469 19.370 -6.641 1.00 91.75 195 ARG A C 1
ATOM 1552 O O . ARG A 1 195 ? -7.449 20.104 -6.812 1.00 91.75 195 ARG A O 1
ATOM 1559 N N . ARG A 1 196 ? -5.458 19.300 -7.506 1.00 91.38 196 ARG A N 1
ATOM 1560 C CA . ARG A 1 196 ? -5.361 20.061 -8.767 1.00 91.38 196 ARG A CA 1
ATOM 1561 C C . ARG A 1 196 ? -5.040 19.174 -9.970 1.00 91.38 196 ARG A C 1
ATOM 1563 O O . ARG A 1 196 ? -4.836 19.677 -11.063 1.00 91.38 196 ARG A O 1
ATOM 1570 N N . ASP A 1 197 ? -4.992 17.867 -9.749 1.00 90.56 197 ASP A N 1
ATOM 1571 C CA . ASP A 1 197 ? -4.707 16.839 -10.744 1.00 90.56 197 ASP A CA 1
ATOM 1572 C C . ASP A 1 197 ? -5.852 16.646 -11.746 1.00 90.56 197 ASP A C 1
ATOM 1574 O O . ASP A 1 197 ? -5.617 16.188 -12.861 1.00 90.56 197 ASP A O 1
ATOM 1578 N N . LEU A 1 198 ? -7.081 17.010 -11.365 1.00 90.44 198 LEU A N 1
ATOM 1579 C CA . LEU A 1 198 ? -8.280 16.826 -12.177 1.00 90.44 198 LEU A CA 1
ATOM 1580 C C . LEU A 1 198 ? -9.181 18.074 -12.182 1.00 90.44 198 LEU A C 1
ATOM 1582 O O . LEU A 1 198 ? -9.164 18.858 -11.224 1.00 90.44 198 LEU A O 1
ATOM 1586 N N . PRO A 1 199 ? -10.023 18.238 -13.225 1.00 93.31 199 PRO A N 1
ATOM 1587 C CA . PRO A 1 199 ? -11.074 19.251 -13.247 1.00 93.31 199 PRO A CA 1
ATOM 1588 C C . PRO A 1 199 ? -12.019 19.124 -12.046 1.00 93.31 199 PRO A C 1
ATOM 1590 O O . PRO A 1 199 ? -12.330 18.016 -11.602 1.00 93.31 199 PRO A O 1
ATOM 1593 N N . VAL A 1 200 ? -12.531 20.257 -11.558 1.00 93.12 200 VAL A N 1
ATOM 1594 C CA . VAL A 1 200 ? -13.402 20.329 -10.367 1.00 93.12 200 VAL A CA 1
ATOM 1595 C C . VAL A 1 200 ? -14.630 19.421 -10.504 1.00 93.12 200 VAL A C 1
ATOM 1597 O O . VAL A 1 200 ? -14.945 18.676 -9.580 1.00 93.12 200 VAL A O 1
ATOM 1600 N N . PHE A 1 201 ? -15.249 19.379 -11.686 1.00 92.31 201 PHE A N 1
ATOM 1601 C CA . PHE A 1 201 ? -16.366 18.476 -11.973 1.00 92.31 201 PHE A CA 1
ATOM 1602 C C . PHE A 1 201 ? -15.999 16.986 -11.825 1.00 92.31 201 PHE A C 1
ATOM 1604 O O . PHE A 1 201 ? -16.735 16.204 -11.227 1.00 92.31 201 PHE A O 1
ATOM 1611 N N . SER A 1 202 ? -14.822 16.574 -12.310 1.00 91.62 202 SER A N 1
ATOM 1612 C CA . SER A 1 202 ? -14.349 15.188 -12.153 1.00 91.62 202 SER A CA 1
ATOM 1613 C C . SER A 1 202 ? -14.042 14.850 -10.690 1.00 91.62 202 SER A C 1
ATOM 1615 O O . SER A 1 202 ? -14.296 13.730 -10.230 1.00 91.62 202 SER A O 1
ATOM 1617 N N . LEU A 1 203 ? -13.523 15.825 -9.936 1.00 92.94 203 LEU A N 1
ATOM 1618 C CA . LEU A 1 203 ? -13.315 15.695 -8.495 1.00 92.94 203 LEU A CA 1
ATOM 1619 C C . LEU A 1 203 ? -14.642 15.563 -7.743 1.00 92.94 203 LEU A C 1
ATOM 1621 O O . LEU A 1 203 ? -14.706 14.754 -6.821 1.00 92.94 203 LEU A O 1
ATOM 1625 N N . PHE A 1 204 ? -15.689 16.279 -8.160 1.00 94.75 204 PHE A N 1
ATOM 1626 C CA . PHE A 1 204 ? -17.040 16.153 -7.609 1.00 94.75 204 PHE A CA 1
ATOM 1627 C C . PHE A 1 204 ? -17.627 14.755 -7.823 1.00 94.75 204 PHE A C 1
ATOM 1629 O O . PHE A 1 204 ? -18.060 14.121 -6.864 1.00 94.75 204 PHE A O 1
ATOM 1636 N N . GLU A 1 205 ? -17.561 14.207 -9.039 1.00 92.00 205 GLU A N 1
ATOM 1637 C CA . GLU A 1 205 ? -18.034 12.838 -9.294 1.00 92.00 205 GLU A CA 1
ATOM 1638 C C . GLU A 1 205 ? -17.269 11.796 -8.467 1.00 92.00 205 GLU A C 1
ATOM 1640 O O . GLU A 1 205 ? -17.854 10.852 -7.926 1.00 92.00 205 GLU A O 1
ATOM 1645 N N . THR A 1 206 ? -15.957 11.986 -8.318 1.00 91.06 206 THR A N 1
ATOM 1646 C CA . THR A 1 206 ? -15.124 11.121 -7.473 1.00 91.06 206 THR A CA 1
ATOM 1647 C C . THR A 1 206 ? -15.507 11.251 -5.999 1.00 91.06 206 THR A C 1
ATOM 1649 O O . THR A 1 206 ? -15.641 10.241 -5.310 1.00 91.06 206 THR A O 1
ATOM 1652 N N . PHE A 1 207 ? -15.719 12.477 -5.518 1.00 94.25 207 PHE A N 1
ATOM 1653 C CA . PHE A 1 207 ? -16.162 12.762 -4.157 1.00 94.25 207 PHE A CA 1
ATOM 1654 C C . PHE A 1 207 ? -17.513 12.110 -3.860 1.00 94.25 207 PHE A C 1
ATOM 1656 O O . PHE A 1 207 ? -17.615 11.353 -2.899 1.00 94.25 207 PHE A O 1
ATOM 1663 N N . LYS A 1 208 ? -18.509 12.297 -4.732 1.00 93.88 208 LYS A N 1
ATOM 1664 C CA . LYS A 1 208 ? -19.832 11.669 -4.623 1.00 93.88 208 LYS A CA 1
ATOM 1665 C C . LYS A 1 208 ? -19.728 10.148 -4.510 1.00 93.88 208 LYS A C 1
ATOM 1667 O O . LYS A 1 208 ? -20.307 9.554 -3.607 1.00 93.88 208 LYS A O 1
ATOM 1672 N N . ASN A 1 209 ? -18.947 9.506 -5.383 1.00 92.38 209 ASN A N 1
ATOM 1673 C CA . ASN A 1 209 ? -18.745 8.054 -5.326 1.00 92.38 209 ASN A CA 1
ATOM 1674 C C . ASN A 1 209 ? -18.069 7.609 -4.017 1.00 92.38 209 ASN A C 1
ATOM 1676 O O . ASN A 1 209 ? -18.447 6.583 -3.457 1.00 92.38 209 ASN A O 1
ATOM 1680 N N . ASN A 1 210 ? -17.100 8.378 -3.512 1.00 91.62 210 ASN A N 1
ATOM 1681 C CA . ASN A 1 210 ? -16.464 8.092 -2.227 1.00 91.62 210 ASN A CA 1
ATOM 1682 C C . ASN A 1 210 ? -17.451 8.216 -1.064 1.00 91.62 210 ASN A C 1
ATOM 1684 O O . ASN A 1 210 ? -17.436 7.371 -0.175 1.00 91.62 210 ASN A O 1
ATOM 1688 N N . GLN A 1 211 ? -18.328 9.220 -1.086 1.00 94.38 211 GLN A N 1
ATOM 1689 C CA . GLN A 1 211 ? -19.331 9.410 -0.042 1.00 94.38 211 GLN A CA 1
ATOM 1690 C C . GLN A 1 211 ? -20.368 8.284 -0.010 1.00 94.38 211 GLN A C 1
ATOM 1692 O O . GLN A 1 211 ? -20.711 7.810 1.066 1.00 94.38 211 GLN A O 1
ATOM 1697 N N . ILE A 1 212 ? -20.773 7.766 -1.173 1.00 93.00 212 ILE A N 1
ATOM 1698 C CA . ILE A 1 212 ? -21.623 6.565 -1.268 1.00 93.00 212 ILE A CA 1
ATOM 1699 C C . ILE A 1 212 ? -20.945 5.359 -0.604 1.00 93.00 212 ILE A C 1
ATOM 1701 O O . ILE A 1 212 ? -21.566 4.648 0.182 1.00 93.00 212 ILE A O 1
ATOM 1705 N N . ILE A 1 213 ? -19.655 5.141 -0.883 1.00 89.94 213 ILE A N 1
ATOM 1706 C CA . ILE A 1 213 ? -18.888 4.047 -0.269 1.00 89.94 213 ILE A CA 1
ATOM 1707 C C . ILE A 1 213 ? -18.737 4.256 1.243 1.00 89.94 213 ILE A C 1
ATOM 1709 O O . ILE A 1 213 ? -18.795 3.291 2.000 1.00 89.94 213 ILE A O 1
ATOM 1713 N N . ASN A 1 214 ? -18.500 5.489 1.689 1.00 91.00 214 ASN A N 1
ATOM 1714 C CA . ASN A 1 214 ? -18.352 5.797 3.109 1.00 91.00 214 ASN A CA 1
ATOM 1715 C C . ASN A 1 214 ? -19.664 5.574 3.863 1.00 91.00 214 ASN A C 1
ATOM 1717 O O . ASN A 1 214 ? -19.647 4.908 4.890 1.00 91.00 214 ASN A O 1
ATOM 1721 N N . TYR A 1 215 ? -20.789 6.031 3.310 1.00 92.94 215 TYR A N 1
ATOM 1722 C CA . TYR A 1 215 ? -22.116 5.771 3.866 1.00 92.94 215 TYR A CA 1
ATOM 1723 C C . TYR A 1 215 ? -22.404 4.267 3.973 1.00 92.94 215 TYR A C 1
ATOM 1725 O O . TYR A 1 215 ? -22.821 3.797 5.026 1.00 92.94 215 TYR A O 1
ATOM 1733 N N . TYR A 1 216 ? -22.088 3.489 2.929 1.00 90.25 216 TYR A N 1
ATOM 1734 C CA . TYR A 1 216 ? -22.185 2.027 2.989 1.00 90.25 216 TYR A CA 1
ATOM 1735 C C . TYR A 1 216 ? -21.358 1.447 4.144 1.00 90.25 216 TYR A C 1
ATOM 1737 O O . TYR A 1 216 ? -21.871 0.658 4.928 1.00 90.25 216 TYR A O 1
ATOM 1745 N N . LYS A 1 217 ? -20.093 1.867 4.292 1.00 87.75 217 LYS A N 1
ATOM 1746 C CA . LYS A 1 217 ? -19.205 1.381 5.364 1.00 87.75 217 LYS A CA 1
ATOM 1747 C C . LYS A 1 217 ? -19.711 1.713 6.762 1.00 87.75 217 LYS A C 1
ATOM 1749 O O . LYS A 1 217 ? -19.592 0.877 7.648 1.00 87.75 217 LYS A O 1
ATOM 1754 N N . GLU A 1 218 ? -20.227 2.920 6.959 1.00 88.75 218 GLU A N 1
ATOM 1755 C CA . GLU A 1 218 ? -20.796 3.355 8.238 1.00 88.75 218 GLU A CA 1
ATOM 1756 C C . GLU A 1 218 ? -22.038 2.529 8.594 1.00 88.75 218 GLU A C 1
ATOM 1758 O O . GLU A 1 218 ? -22.209 2.140 9.746 1.00 88.75 218 GLU A O 1
ATOM 1763 N N . ASN A 1 219 ? -22.843 2.169 7.592 1.00 88.75 219 ASN A N 1
ATOM 1764 C CA . ASN A 1 219 ? -24.047 1.367 7.778 1.00 88.75 219 ASN A CA 1
ATOM 1765 C C . ASN A 1 219 ? -23.826 -0.146 7.804 1.00 88.75 219 ASN A C 1
ATOM 1767 O O . ASN A 1 219 ? -24.773 -0.865 8.115 1.00 88.75 219 ASN A O 1
ATOM 1771 N N . LEU A 1 220 ? -22.608 -0.646 7.560 1.00 86.00 220 LEU A N 1
ATOM 1772 C CA . LEU A 1 220 ? -22.306 -2.084 7.636 1.00 86.00 220 LEU A CA 1
ATOM 1773 C C . LEU A 1 220 ? -22.729 -2.695 8.975 1.00 86.00 220 LEU A C 1
ATOM 1775 O O . LEU A 1 220 ? -23.167 -3.839 9.022 1.00 86.00 220 LEU A O 1
ATOM 1779 N N . ILE A 1 221 ? -22.635 -1.932 10.066 1.00 86.31 221 ILE A N 1
ATOM 1780 C CA . ILE A 1 221 ? -23.071 -2.375 11.397 1.00 86.31 221 ILE A CA 1
ATOM 1781 C C . ILE A 1 221 ? -24.583 -2.656 11.472 1.00 86.31 221 ILE A C 1
ATOM 1783 O O . ILE A 1 221 ? -25.029 -3.417 12.325 1.00 86.31 221 ILE A O 1
ATOM 1787 N N . HIS A 1 222 ? -25.377 -2.058 10.589 1.00 86.31 222 HIS A N 1
ATOM 1788 C CA . HIS A 1 222 ? -26.827 -2.220 10.542 1.00 86.31 222 HIS A CA 1
ATOM 1789 C C . HIS A 1 222 ? -27.277 -3.170 9.429 1.00 86.31 222 HIS A C 1
ATOM 1791 O O . HIS A 1 222 ? -28.321 -3.803 9.565 1.00 86.31 222 HIS A O 1
ATOM 1797 N N . THR A 1 223 ? -26.503 -3.285 8.348 1.00 83.19 223 THR A N 1
ATOM 1798 C CA . THR A 1 223 ? -26.870 -4.089 7.174 1.00 83.19 223 THR A CA 1
ATOM 1799 C C . THR A 1 223 ? -26.242 -5.480 7.161 1.00 83.19 223 THR A C 1
ATOM 1801 O O . THR A 1 223 ? -26.815 -6.377 6.555 1.00 83.19 223 THR A O 1
ATOM 1804 N N . GLU A 1 224 ? -25.100 -5.687 7.829 1.00 87.44 224 GLU A N 1
ATOM 1805 C CA . GLU A 1 224 ? -24.349 -6.950 7.816 1.00 87.44 224 GLU A CA 1
ATOM 1806 C C . GLU A 1 224 ? -24.278 -7.579 9.222 1.00 87.44 224 GLU A C 1
ATOM 1808 O O . GLU A 1 224 ? -23.413 -7.211 10.028 1.00 87.44 224 GLU A O 1
ATOM 1813 N N . PRO A 1 225 ? -25.154 -8.556 9.544 1.00 89.56 225 PRO A N 1
ATOM 1814 C CA . PRO A 1 225 ? -25.258 -9.133 10.886 1.00 89.56 225 PRO A CA 1
ATOM 1815 C C . PRO A 1 225 ? -23.957 -9.748 11.414 1.00 89.56 225 PRO A C 1
ATOM 1817 O O . PRO A 1 225 ? -23.670 -9.645 12.607 1.00 89.56 225 PRO A O 1
ATOM 1820 N N . GLU A 1 226 ? -23.149 -10.371 10.551 1.00 86.94 226 GLU A N 1
ATOM 1821 C CA . GLU A 1 226 ? -21.869 -10.963 10.961 1.00 86.94 226 GLU A CA 1
ATOM 1822 C C . GLU A 1 226 ? -20.863 -9.883 11.368 1.00 86.94 226 GLU A C 1
ATOM 1824 O O . GLU A 1 226 ? -20.259 -9.965 12.438 1.00 86.94 226 GLU A O 1
ATOM 1829 N N . TYR A 1 227 ? -20.734 -8.829 10.557 1.00 85.06 227 TYR A N 1
ATOM 1830 C CA . TYR A 1 227 ? -19.869 -7.692 10.866 1.00 85.06 227 TYR A CA 1
ATOM 1831 C C . TYR A 1 227 ? -20.308 -6.991 12.154 1.00 85.06 227 TYR A C 1
ATOM 1833 O O . TYR A 1 227 ? -19.478 -6.725 13.024 1.00 85.06 227 TYR A O 1
ATOM 1841 N N . ALA A 1 228 ? -21.612 -6.746 12.301 1.00 87.38 228 ALA A N 1
ATOM 1842 C CA . ALA A 1 228 ? -22.192 -6.165 13.505 1.00 87.38 228 ALA A CA 1
ATOM 1843 C C . ALA A 1 228 ? -21.865 -6.994 14.755 1.00 87.38 228 ALA A C 1
ATOM 1845 O O . ALA A 1 228 ? -21.476 -6.442 15.785 1.00 87.38 228 ALA A O 1
ATOM 1846 N N . SER A 1 229 ? -21.979 -8.322 14.652 1.00 87.75 229 SER A N 1
ATOM 1847 C CA . SER A 1 229 ? -21.684 -9.240 15.756 1.00 87.75 229 SER A CA 1
ATOM 1848 C C . SER A 1 229 ? -20.207 -9.189 16.147 1.00 87.75 229 SER A C 1
ATOM 1850 O O . SER A 1 229 ? -19.896 -9.017 17.322 1.00 87.75 229 SER A O 1
ATOM 1852 N N . ILE A 1 230 ? -19.298 -9.243 15.167 1.00 87.31 230 ILE A N 1
ATOM 1853 C CA . ILE A 1 230 ? -17.847 -9.162 15.403 1.00 87.31 230 ILE A CA 1
ATOM 1854 C C . ILE A 1 230 ? -17.468 -7.823 16.047 1.00 87.31 230 ILE A C 1
ATOM 1856 O O . ILE A 1 230 ? -16.697 -7.779 17.007 1.00 87.31 230 ILE A O 1
ATOM 1860 N N . LEU A 1 231 ? -18.001 -6.715 15.528 1.00 86.69 231 LEU A N 1
ATOM 1861 C CA . LEU A 1 231 ? -17.715 -5.387 16.063 1.00 86.69 231 LEU A CA 1
ATOM 1862 C C . LEU A 1 231 ? -18.213 -5.251 17.506 1.00 86.69 231 LEU A C 1
ATOM 1864 O O . LEU A 1 231 ? -17.504 -4.701 18.349 1.00 86.69 231 LEU A O 1
ATOM 1868 N N . LYS A 1 232 ? -19.403 -5.785 17.795 1.00 89.38 232 LYS A N 1
ATOM 1869 C CA . LYS A 1 232 ? -19.967 -5.817 19.143 1.00 89.38 232 LYS A CA 1
ATOM 1870 C C . LYS A 1 232 ? -19.101 -6.633 20.102 1.00 89.38 232 LYS A C 1
ATOM 1872 O O . LYS A 1 232 ? -18.770 -6.127 21.169 1.00 89.38 232 LYS A O 1
ATOM 1877 N N . GLU A 1 233 ? -18.685 -7.840 19.722 1.00 89.69 233 GLU A N 1
ATOM 1878 C CA . GLU A 1 233 ? -17.784 -8.667 20.539 1.00 89.69 233 GLU A CA 1
ATOM 1879 C C . GLU A 1 233 ? -16.475 -7.934 20.857 1.00 89.69 233 GLU A C 1
ATOM 1881 O O . GLU A 1 233 ? -16.007 -7.950 21.996 1.00 89.69 233 GLU A O 1
ATOM 1886 N N . TYR A 1 234 ? -15.906 -7.235 19.873 1.00 89.12 234 TYR A N 1
ATOM 1887 C CA . TYR A 1 234 ? -14.701 -6.436 20.072 1.00 89.12 234 TYR A CA 1
ATOM 1888 C C . TYR A 1 234 ? -14.924 -5.267 21.046 1.00 89.12 234 TYR A C 1
ATOM 1890 O O . TYR A 1 234 ? -14.122 -5.064 21.958 1.00 89.12 234 TYR A O 1
ATOM 1898 N N . GLN A 1 235 ? -16.017 -4.512 20.891 1.00 89.94 235 GLN A N 1
ATOM 1899 C CA . GLN A 1 235 ? -16.369 -3.405 21.790 1.00 89.94 235 GLN A CA 1
ATOM 1900 C C . GLN A 1 235 ? -16.619 -3.884 23.226 1.00 89.94 235 GLN A C 1
ATOM 1902 O O . GLN A 1 235 ? -16.096 -3.295 24.172 1.00 89.94 235 GLN A O 1
ATOM 1907 N N . GLU A 1 236 ? -17.385 -4.964 23.393 1.00 90.88 236 GLU A N 1
ATOM 1908 C CA . GLU A 1 236 ? -17.661 -5.572 24.697 1.00 90.88 236 GLU A CA 1
ATOM 1909 C C . GLU A 1 236 ? -16.382 -6.124 25.337 1.00 90.88 236 GLU A C 1
ATOM 1911 O O . GLU A 1 236 ? -16.163 -5.940 26.535 1.00 90.88 236 GLU A O 1
ATOM 1916 N N . GLY A 1 237 ? -15.499 -6.732 24.540 1.00 92.69 237 GLY A N 1
ATOM 1917 C CA . GLY A 1 237 ? -14.191 -7.203 24.985 1.00 92.69 237 GLY A CA 1
ATOM 1918 C C . GLY A 1 237 ? -13.279 -6.073 25.465 1.00 92.69 237 GLY A C 1
ATOM 1919 O O . GLY A 1 237 ? -12.665 -6.199 26.523 1.00 92.69 237 GLY A O 1
ATOM 1920 N N . LEU A 1 238 ? -13.221 -4.950 24.738 1.00 91.75 238 LEU A N 1
ATOM 1921 C CA . LEU A 1 238 ? -12.463 -3.763 25.157 1.00 91.75 238 LEU A CA 1
ATOM 1922 C C . LEU A 1 238 ? -13.023 -3.146 26.438 1.00 91.75 238 LEU A C 1
ATOM 1924 O O . LEU A 1 238 ? -12.259 -2.804 27.338 1.00 91.75 238 LEU A O 1
ATOM 1928 N N . LEU A 1 239 ? -14.348 -3.030 26.540 1.00 93.75 239 LEU A N 1
ATOM 1929 C CA . LEU A 1 239 ? -14.991 -2.520 27.745 1.00 93.75 239 LEU A CA 1
ATOM 1930 C C . LEU A 1 239 ? -14.689 -3.417 28.950 1.00 93.75 239 LEU A C 1
ATOM 1932 O O . LEU A 1 239 ? -14.340 -2.923 30.021 1.00 93.75 239 LEU A O 1
ATOM 1936 N N . LEU A 1 240 ? -14.794 -4.736 28.777 1.00 91.62 240 LEU A N 1
ATOM 1937 C CA . LEU A 1 240 ? -14.445 -5.696 29.817 1.00 91.62 240 LEU A CA 1
ATOM 1938 C C . LEU A 1 240 ? -12.969 -5.576 30.204 1.00 91.62 240 LEU A C 1
ATOM 1940 O O . LEU A 1 240 ? -12.662 -5.548 31.392 1.00 91.62 240 LEU A O 1
ATOM 1944 N N . PHE A 1 241 ? -12.065 -5.475 29.229 1.00 93.75 241 PHE A N 1
ATOM 1945 C CA . PHE A 1 241 ? -10.638 -5.283 29.472 1.00 93.75 241 PHE A CA 1
ATOM 1946 C C . PHE A 1 241 ? -10.365 -4.025 30.306 1.00 93.75 241 PHE A C 1
ATOM 1948 O O . PHE A 1 241 ? -9.630 -4.100 31.288 1.00 93.75 241 PHE A O 1
ATOM 1955 N N . GLU A 1 242 ? -10.987 -2.896 29.966 1.00 94.12 242 GLU A N 1
ATOM 1956 C CA . GLU A 1 242 ? -10.810 -1.636 30.696 1.00 94.12 242 GLU A CA 1
ATOM 1957 C C . GLU A 1 242 ? -11.331 -1.743 32.136 1.00 94.12 242 GLU A C 1
ATOM 1959 O O . GLU A 1 242 ? -10.645 -1.375 33.091 1.00 94.12 242 GLU A O 1
ATOM 1964 N N . LEU A 1 243 ? -12.508 -2.350 32.322 1.00 93.88 243 LEU A N 1
ATOM 1965 C CA . LEU A 1 243 ? -13.048 -2.625 33.654 1.00 93.88 243 LEU A CA 1
ATOM 1966 C C . LEU A 1 243 ? -12.131 -3.555 34.460 1.00 93.88 243 LEU A C 1
ATOM 1968 O O . LEU A 1 243 ? -11.957 -3.353 35.663 1.00 93.88 243 LEU A O 1
ATOM 1972 N N . MET A 1 244 ? -11.519 -4.554 33.817 1.00 93.81 244 MET A N 1
ATOM 1973 C CA . MET A 1 244 ? -10.539 -5.432 34.460 1.00 93.81 244 MET A CA 1
ATOM 1974 C C . MET A 1 244 ? -9.275 -4.685 34.870 1.00 93.81 244 MET A C 1
ATOM 1976 O O . MET A 1 244 ? -8.811 -4.860 36.000 1.00 93.81 244 MET A O 1
ATOM 1980 N N . GLN A 1 245 ? -8.757 -3.811 34.007 1.00 92.44 245 GLN A N 1
ATOM 1981 C CA . GLN A 1 245 ? -7.627 -2.944 34.333 1.00 92.44 245 GLN A CA 1
ATOM 1982 C C . GLN A 1 245 ? -7.925 -2.081 35.555 1.00 92.44 245 GLN A C 1
ATOM 1984 O O . GLN A 1 245 ? -7.135 -2.072 36.503 1.00 92.44 245 GLN A O 1
ATOM 1989 N N . GLU A 1 246 ? -9.068 -1.399 35.568 1.00 93.00 246 GLU A N 1
ATOM 1990 C CA . GLU A 1 246 ? -9.421 -0.444 36.617 1.00 93.00 246 GLU A CA 1
ATOM 1991 C C . GLU A 1 246 ? -9.758 -1.130 37.952 1.00 93.00 246 GLU A C 1
ATOM 1993 O O . GLU A 1 246 ? -9.281 -0.727 39.018 1.00 93.00 246 GLU A O 1
ATOM 1998 N N . LYS A 1 247 ? -10.603 -2.169 37.923 1.00 91.00 247 LYS A N 1
ATOM 1999 C CA . LYS A 1 247 ? -11.165 -2.769 39.143 1.00 91.00 247 LYS A CA 1
ATOM 2000 C C . LYS A 1 247 ? -10.304 -3.877 39.728 1.00 91.00 247 LYS A C 1
ATOM 2002 O O . LYS A 1 247 ? -10.405 -4.112 40.931 1.00 91.00 247 LYS A O 1
ATOM 2007 N N . ILE A 1 248 ? -9.487 -4.542 38.912 1.00 92.88 248 ILE A N 1
ATOM 2008 C CA . ILE A 1 248 ? -8.763 -5.748 39.316 1.00 92.88 248 ILE A CA 1
ATOM 2009 C C . ILE A 1 248 ? -7.260 -5.578 39.155 1.00 92.88 248 ILE A C 1
ATOM 2011 O O . ILE A 1 248 ? -6.570 -5.505 40.164 1.00 92.88 248 ILE A O 1
ATOM 2015 N N . TRP A 1 249 ? -6.739 -5.506 37.929 1.00 90.25 249 TRP A N 1
ATOM 2016 C CA . TRP A 1 249 ? -5.299 -5.649 37.680 1.00 90.25 249 TRP A CA 1
ATOM 2017 C C . TRP A 1 249 ? -4.473 -4.493 38.252 1.00 90.25 249 TRP A C 1
ATOM 2019 O O . TRP A 1 249 ? -3.424 -4.708 38.866 1.00 90.25 249 TRP A O 1
ATOM 2029 N N . THR A 1 250 ? -4.967 -3.257 38.124 1.00 90.69 250 THR A N 1
ATOM 2030 C CA . THR A 1 250 ? -4.302 -2.093 38.723 1.00 90.69 250 THR A CA 1
ATOM 2031 C C . THR A 1 250 ? -4.347 -2.160 40.245 1.00 90.69 250 THR A C 1
ATOM 2033 O O . THR A 1 250 ? -3.338 -1.883 40.893 1.00 90.69 250 THR A O 1
ATOM 2036 N N . LYS A 1 251 ? -5.479 -2.572 40.828 1.00 90.38 251 LYS A N 1
ATOM 2037 C CA . LYS A 1 251 ? -5.612 -2.713 42.284 1.00 90.38 251 LYS A CA 1
ATOM 2038 C C . LYS A 1 251 ? -4.730 -3.832 42.826 1.00 90.38 251 LYS A C 1
ATOM 2040 O O . LYS A 1 251 ? -3.970 -3.590 43.752 1.00 90.38 251 LYS A O 1
ATOM 2045 N N . SER A 1 252 ? -4.744 -5.011 42.209 1.00 88.19 252 SER A N 1
ATOM 2046 C CA . SER A 1 252 ? -3.939 -6.150 42.658 1.00 88.19 252 SER A CA 1
ATOM 2047 C C . SER A 1 252 ? -2.438 -5.877 42.610 1.00 88.19 252 SER A C 1
ATOM 2049 O O . SER A 1 252 ? -1.694 -6.453 43.394 1.00 88.19 252 SER A O 1
ATOM 2051 N N . SER A 1 253 ? -1.991 -4.985 41.722 1.00 85.88 253 SER A N 1
ATOM 2052 C CA . SER A 1 253 ? -0.571 -4.654 41.565 1.00 85.88 253 SER A CA 1
ATOM 2053 C C . SER A 1 253 ? -0.131 -3.418 42.357 1.00 85.88 253 SER A C 1
ATOM 2055 O O . SER A 1 253 ? 1.013 -3.365 42.811 1.00 85.88 253 SER A O 1
ATOM 2057 N N . LYS A 1 254 ? -0.999 -2.404 42.498 1.00 88.88 254 LYS A N 1
ATOM 2058 C CA . LYS A 1 254 ? -0.643 -1.095 43.080 1.00 88.88 254 LYS A CA 1
ATOM 2059 C C . LYS A 1 254 ? -1.211 -0.851 44.480 1.00 88.88 254 LYS A C 1
ATOM 2061 O O . LYS A 1 254 ? -0.683 0.008 45.184 1.00 88.88 254 LYS A O 1
ATOM 2066 N N . ASP A 1 255 ? -2.238 -1.584 44.910 1.00 90.38 255 ASP A N 1
ATOM 2067 C CA . ASP A 1 255 ? -2.809 -1.444 46.253 1.00 90.38 255 ASP A CA 1
ATOM 2068 C C . ASP A 1 255 ? -1.936 -2.150 47.298 1.00 90.38 255 ASP A C 1
ATOM 2070 O O . ASP A 1 255 ? -2.139 -3.304 47.679 1.00 90.38 255 ASP A O 1
ATOM 2074 N N . THR A 1 256 ? -0.907 -1.437 47.753 1.00 87.50 256 THR A N 1
ATOM 2075 C CA . THR A 1 256 ? 0.037 -1.965 48.744 1.00 87.50 256 THR A CA 1
ATOM 2076 C C . THR A 1 256 ? -0.596 -2.223 50.112 1.00 87.50 256 THR A C 1
ATOM 2078 O O . THR A 1 256 ? -0.085 -3.071 50.844 1.00 87.50 256 THR A O 1
ATOM 2081 N N . LEU A 1 257 ? -1.677 -1.518 50.467 1.00 87.75 257 LEU A N 1
ATOM 2082 C CA . LEU A 1 257 ? -2.380 -1.717 51.733 1.00 87.75 257 LEU A CA 1
ATOM 2083 C C . LEU A 1 257 ? -3.231 -2.987 51.646 1.00 87.75 257 LEU A C 1
ATOM 2085 O O . LEU A 1 257 ? -3.033 -3.904 52.444 1.00 87.75 257 LEU A O 1
ATOM 2089 N N . GLY A 1 258 ? -4.074 -3.084 50.615 1.00 87.62 258 GLY A N 1
ATOM 2090 C CA . GLY A 1 258 ? -4.949 -4.229 50.380 1.00 87.62 258 GLY A CA 1
ATOM 2091 C C . GLY A 1 258 ? -4.184 -5.543 50.211 1.00 87.62 258 GLY A C 1
ATOM 2092 O O . GLY A 1 258 ? -4.575 -6.560 50.780 1.00 87.62 258 GLY A O 1
ATOM 2093 N N . LEU A 1 259 ? -3.032 -5.524 49.529 1.00 88.25 259 LEU A N 1
ATOM 2094 C CA . LEU A 1 259 ? -2.145 -6.690 49.422 1.00 88.25 259 LEU A CA 1
ATOM 2095 C C . LEU A 1 259 ? -1.609 -7.158 50.780 1.00 88.25 259 LEU A C 1
ATOM 2097 O O . LEU A 1 259 ? -1.558 -8.359 51.048 1.00 88.25 259 LEU A O 1
ATOM 2101 N N . LYS A 1 260 ? -1.185 -6.222 51.638 1.00 87.19 260 LYS A N 1
ATOM 2102 C CA . LYS A 1 260 ? -0.649 -6.547 52.969 1.00 87.19 260 LYS A CA 1
ATOM 2103 C C . LYS A 1 260 ? -1.742 -7.069 53.895 1.00 87.19 260 LYS A C 1
ATOM 2105 O O . LYS A 1 260 ? -1.483 -7.995 54.659 1.00 87.19 260 LYS A O 1
ATOM 2110 N N . GLU A 1 261 ? -2.938 -6.493 53.836 1.00 89.94 261 GLU A N 1
ATOM 2111 C CA . GLU A 1 261 ? -4.099 -6.967 54.594 1.00 89.94 261 GLU A CA 1
ATOM 2112 C C . GLU A 1 261 ? -4.518 -8.365 54.142 1.00 89.94 261 GLU A C 1
ATOM 2114 O O . GLU A 1 261 ? -4.608 -9.272 54.968 1.00 89.94 261 GLU A O 1
ATOM 2119 N N . TYR A 1 262 ? -4.656 -8.578 52.831 1.00 90.19 262 TYR A N 1
ATOM 2120 C CA . TYR A 1 262 ? -4.992 -9.884 52.271 1.00 90.19 262 TYR A CA 1
ATOM 2121 C C . TYR A 1 262 ? -3.965 -10.956 52.647 1.00 90.19 262 TYR A C 1
ATOM 2123 O O . TYR A 1 262 ? -4.338 -12.061 53.042 1.00 90.19 262 TYR A O 1
ATOM 2131 N N . PHE A 1 263 ? -2.672 -10.626 52.578 1.00 88.50 263 PHE A N 1
ATOM 2132 C CA . PHE A 1 263 ? -1.598 -11.515 53.011 1.00 88.50 263 PHE A CA 1
ATOM 2133 C C . PHE A 1 263 ? -1.721 -11.889 54.494 1.00 88.50 263 PHE A C 1
ATOM 2135 O O . PHE A 1 263 ? -1.696 -13.072 54.825 1.00 88.50 263 PHE A O 1
ATOM 2142 N N . LYS A 1 264 ? -1.922 -10.902 55.381 1.00 88.06 264 LYS A N 1
ATOM 2143 C CA . LYS A 1 264 ? -2.092 -11.132 56.827 1.00 88.06 264 LYS A CA 1
ATOM 2144 C C . LYS A 1 264 ? -3.288 -12.034 57.131 1.00 88.06 264 LYS A C 1
ATOM 2146 O O . LYS A 1 264 ? -3.164 -12.950 57.939 1.00 88.06 264 LYS A O 1
ATOM 2151 N N . SER A 1 265 ? -4.420 -11.815 56.467 1.00 89.31 265 SER A N 1
ATOM 2152 C CA . SER A 1 265 ? -5.627 -12.629 56.653 1.00 89.31 265 SER A CA 1
ATOM 2153 C C . SER A 1 265 ? -5.491 -14.063 56.130 1.00 89.31 265 SER A C 1
ATOM 2155 O O . SER A 1 265 ? -6.269 -14.922 56.531 1.00 89.31 265 SER A O 1
ATOM 2157 N N . ASN A 1 266 ? -4.503 -14.345 55.271 1.00 89.12 266 ASN A N 1
ATOM 2158 C CA . ASN A 1 266 ? -4.310 -15.647 54.624 1.00 89.12 266 ASN A CA 1
ATOM 2159 C C . ASN A 1 266 ? -2.918 -16.255 54.888 1.00 89.12 266 ASN A C 1
ATOM 2161 O O . ASN A 1 266 ? -2.460 -17.100 54.126 1.00 89.12 266 ASN A O 1
ATOM 2165 N N . LEU A 1 267 ? -2.248 -15.870 55.983 1.00 84.31 267 LEU A N 1
ATOM 2166 C CA . LEU A 1 267 ? -0.880 -16.299 56.333 1.00 84.31 267 LEU A CA 1
ATOM 2167 C C . LEU A 1 267 ? -0.654 -17.820 56.297 1.00 84.31 267 LEU A C 1
ATOM 2169 O O . LEU A 1 267 ? 0.438 -18.277 55.962 1.00 84.31 267 LEU A O 1
ATOM 2173 N N . VAL A 1 268 ? -1.682 -18.603 56.636 1.00 84.56 268 VAL A N 1
ATOM 2174 C CA . VAL A 1 268 ? -1.627 -20.074 56.635 1.00 84.56 268 VAL A CA 1
ATOM 2175 C C . VAL A 1 268 ? -1.412 -20.629 55.223 1.00 84.56 268 VAL A C 1
ATOM 2177 O O . VAL A 1 268 ? -0.688 -21.605 55.066 1.00 84.56 268 VAL A O 1
ATOM 2180 N N . ALA A 1 269 ? -1.975 -19.986 54.195 1.00 84.81 269 ALA A N 1
ATOM 2181 C CA . ALA A 1 269 ? -1.837 -20.407 52.800 1.00 84.81 269 ALA A CA 1
ATOM 2182 C C . ALA A 1 269 ? -0.441 -20.123 52.208 1.00 84.81 269 ALA A C 1
ATOM 2184 O O . ALA A 1 269 ? -0.111 -20.658 51.154 1.00 84.81 269 ALA A O 1
ATOM 2185 N N . TYR A 1 270 ? 0.378 -19.311 52.889 1.00 86.62 270 TYR A N 1
ATOM 2186 C CA . TYR A 1 270 ? 1.721 -18.907 52.450 1.00 86.62 270 TYR A CA 1
ATOM 2187 C C . TYR A 1 270 ? 2.827 -19.408 53.390 1.00 86.62 270 TYR A C 1
ATOM 2189 O O . TYR A 1 270 ? 3.873 -18.776 53.512 1.00 86.62 270 TYR A O 1
ATOM 2197 N N . ASN A 1 271 ? 2.580 -20.501 54.122 1.00 81.06 271 ASN A N 1
ATOM 2198 C CA . ASN A 1 271 ? 3.542 -21.124 55.043 1.00 81.06 271 ASN A CA 1
ATOM 2199 C C . ASN A 1 271 ? 4.142 -20.171 56.098 1.00 81.06 271 ASN A C 1
ATOM 2201 O O . ASN A 1 271 ? 5.196 -20.456 56.658 1.00 81.06 271 ASN A O 1
ATOM 2205 N N . LYS A 1 272 ? 3.467 -19.048 56.396 1.00 75.31 272 LYS A N 1
ATOM 2206 C CA . LYS A 1 272 ? 3.960 -17.967 57.274 1.00 75.31 272 LYS A CA 1
ATOM 2207 C C . LYS A 1 272 ? 5.298 -17.343 56.835 1.00 75.31 272 LYS A C 1
ATOM 2209 O O . LYS A 1 272 ? 5.946 -16.679 57.638 1.00 75.31 272 LYS A O 1
ATOM 2214 N N . GLU A 1 273 ? 5.705 -17.540 55.586 1.00 75.94 273 GLU A N 1
ATOM 2215 C CA . GLU A 1 273 ? 6.905 -16.929 55.015 1.00 75.94 273 GLU A CA 1
ATOM 2216 C C . GLU A 1 273 ? 6.680 -15.454 54.675 1.00 75.94 273 GLU A C 1
ATOM 2218 O O . GLU A 1 273 ? 5.567 -15.046 54.357 1.00 75.94 273 GLU A O 1
ATOM 2223 N N . ASP A 1 274 ? 7.746 -14.654 54.666 1.00 81.94 274 ASP A N 1
ATOM 2224 C CA . ASP A 1 274 ? 7.656 -13.215 54.423 1.00 81.94 274 ASP A CA 1
ATOM 2225 C C . ASP A 1 274 ? 6.994 -12.847 53.085 1.00 81.94 274 ASP A C 1
ATOM 2227 O O . ASP A 1 274 ? 7.262 -13.423 52.026 1.00 81.94 274 ASP A O 1
ATOM 2231 N N . PHE A 1 275 ? 6.209 -11.763 53.109 1.00 80.75 275 PHE A N 1
ATOM 2232 C CA . PHE A 1 275 ? 5.532 -11.198 51.934 1.00 80.75 275 PHE A CA 1
ATOM 2233 C C . PHE A 1 275 ? 6.475 -10.967 50.743 1.00 80.75 275 PHE A C 1
ATOM 2235 O O . PHE A 1 275 ? 6.063 -11.087 49.593 1.00 80.75 275 PHE A O 1
ATOM 2242 N N . LYS A 1 276 ? 7.748 -10.636 50.996 1.00 83.62 276 LYS A N 1
ATOM 2243 C CA . LYS A 1 276 ? 8.744 -10.397 49.942 1.00 83.62 276 LYS A CA 1
ATOM 2244 C C . LYS A 1 276 ? 9.005 -11.651 49.101 1.00 83.62 276 LYS A C 1
ATOM 2246 O O . LYS A 1 276 ? 9.152 -11.522 47.889 1.00 83.62 276 LYS A O 1
ATOM 2251 N N . ASN A 1 277 ? 9.010 -12.826 49.729 1.00 83.56 277 ASN A N 1
ATOM 2252 C CA . ASN A 1 277 ? 9.274 -14.103 49.065 1.00 83.56 277 ASN A CA 1
ATOM 2253 C C . ASN A 1 277 ? 8.036 -14.598 48.305 1.00 83.56 277 ASN A C 1
ATOM 2255 O O . ASN A 1 277 ? 8.162 -15.143 47.214 1.00 83.56 277 ASN A O 1
ATOM 2259 N N . ASN A 1 278 ? 6.838 -14.288 48.814 1.00 85.19 278 ASN A N 1
ATOM 2260 C CA . ASN A 1 278 ? 5.567 -14.722 48.225 1.00 85.19 278 ASN A CA 1
ATOM 2261 C C . ASN A 1 278 ? 4.852 -13.660 47.380 1.00 85.19 278 ASN A C 1
ATOM 2263 O O . ASN A 1 278 ? 3.731 -13.882 46.925 1.00 85.19 278 ASN A O 1
ATOM 2267 N N . LYS A 1 279 ? 5.481 -12.506 47.123 1.00 84.69 279 LYS A N 1
ATOM 2268 C CA . LYS A 1 279 ? 4.828 -11.337 46.509 1.00 84.69 279 LYS A CA 1
ATOM 2269 C C . LYS A 1 279 ? 4.088 -11.665 45.207 1.00 84.69 279 LYS A C 1
ATOM 2271 O O . LYS A 1 279 ? 2.969 -11.202 45.018 1.00 84.69 279 LYS A O 1
ATOM 2276 N N . GLY A 1 280 ? 4.691 -12.458 44.320 1.00 86.50 280 GLY A N 1
ATOM 2277 C CA . GLY A 1 280 ? 4.070 -12.842 43.046 1.00 86.50 280 GLY A CA 1
ATOM 2278 C C . GLY A 1 280 ? 2.811 -13.697 43.226 1.00 86.50 280 GLY A C 1
ATOM 2279 O O . GLY A 1 280 ? 1.786 -13.424 42.602 1.00 86.50 280 GLY A O 1
ATOM 2280 N N . GLN A 1 281 ? 2.865 -14.683 44.125 1.00 88.56 281 GLN A N 1
ATOM 2281 C CA . GLN A 1 281 ? 1.725 -15.543 44.441 1.00 88.56 281 GLN A CA 1
ATOM 2282 C C . GLN A 1 281 ? 0.606 -14.750 45.127 1.00 88.56 281 GLN A C 1
ATOM 2284 O O . GLN A 1 281 ? -0.546 -14.838 44.713 1.00 88.56 281 GLN A O 1
ATOM 2289 N N . VAL A 1 282 ? 0.955 -13.896 46.094 1.00 89.31 282 VAL A N 1
ATOM 2290 C CA . VAL A 1 282 ? -0.007 -13.043 46.805 1.00 89.31 282 VAL A CA 1
ATOM 2291 C C . VAL A 1 282 ? -0.715 -12.080 45.852 1.00 89.31 282 VAL A C 1
ATOM 2293 O O . VAL A 1 282 ? -1.921 -11.900 45.973 1.00 89.31 282 VAL A O 1
ATOM 2296 N N . ILE A 1 283 ? -0.008 -11.487 44.880 1.00 89.81 283 ILE A N 1
ATOM 2297 C CA . ILE A 1 283 ? -0.628 -10.620 43.862 1.00 89.81 283 ILE A CA 1
ATOM 2298 C C . ILE A 1 283 ? -1.653 -11.401 43.031 1.00 89.81 283 ILE A C 1
ATOM 2300 O O . ILE A 1 283 ? -2.763 -10.914 42.824 1.00 89.81 283 ILE A O 1
ATOM 2304 N N . ASN A 1 284 ? -1.310 -12.611 42.584 1.00 91.75 284 ASN A N 1
ATOM 2305 C CA . ASN A 1 284 ? -2.212 -13.452 41.797 1.00 91.75 284 ASN A CA 1
ATOM 2306 C C . ASN A 1 284 ? -3.449 -13.890 42.603 1.00 91.75 284 ASN A C 1
ATOM 2308 O O . ASN A 1 284 ? -4.576 -13.825 42.115 1.00 91.75 284 ASN A O 1
ATOM 2312 N N . ASP A 1 285 ? -3.259 -14.303 43.854 1.00 92.56 285 ASP A N 1
ATOM 2313 C CA . ASP A 1 285 ? -4.362 -14.743 44.710 1.00 92.56 285 ASP A CA 1
ATOM 2314 C C . ASP A 1 285 ? -5.249 -13.565 45.131 1.00 92.56 285 ASP A C 1
ATOM 2316 O O . ASP A 1 285 ? -6.477 -13.676 45.115 1.00 92.56 285 ASP A O 1
ATOM 2320 N N . TYR A 1 286 ? -4.655 -12.402 45.408 1.00 92.25 286 TYR A N 1
ATOM 2321 C CA . TYR A 1 286 ? -5.398 -11.172 45.670 1.00 92.25 286 TYR A CA 1
ATOM 2322 C C . TYR A 1 286 ? -6.174 -10.698 44.435 1.00 92.25 286 TYR A C 1
ATOM 2324 O O . TYR A 1 286 ? -7.318 -10.263 44.551 1.00 92.25 286 TYR A O 1
ATOM 2332 N N . GLN A 1 287 ? -5.608 -10.852 43.236 1.00 93.31 287 GLN A N 1
ATOM 2333 C CA . GLN A 1 287 ? -6.317 -10.597 41.984 1.00 93.31 287 GLN A CA 1
ATOM 2334 C C . GLN A 1 287 ? -7.583 -11.458 41.870 1.00 93.31 287 GLN A C 1
ATOM 2336 O O . GLN A 1 287 ? -8.664 -10.921 41.629 1.00 93.31 287 GLN A O 1
ATOM 2341 N N . LYS A 1 288 ? -7.470 -12.774 42.097 1.00 93.25 288 LYS A N 1
ATOM 2342 C CA . LYS A 1 288 ? -8.624 -13.692 42.088 1.00 93.25 288 LYS A CA 1
ATOM 2343 C C . LYS A 1 288 ? -9.651 -13.333 43.158 1.00 93.25 288 LYS A C 1
ATOM 2345 O O . LYS A 1 288 ? -10.852 -13.436 42.922 1.00 93.25 288 LYS A O 1
ATOM 2350 N N . PHE A 1 289 ? -9.199 -12.909 44.337 1.00 93.62 289 PHE A N 1
ATOM 2351 C CA . PHE A 1 289 ? -10.085 -12.432 45.397 1.00 93.62 289 PHE A CA 1
ATOM 2352 C C . PHE A 1 289 ? -10.890 -11.202 44.956 1.00 93.62 289 PHE A C 1
ATOM 2354 O O . PHE A 1 289 ? -12.115 -11.193 45.090 1.00 93.62 289 PHE A O 1
ATOM 2361 N N . LEU A 1 290 ? -10.229 -10.194 44.376 1.00 93.19 290 LEU A N 1
ATOM 2362 C CA . LEU A 1 290 ? -10.894 -9.009 43.828 1.00 93.19 290 LEU A CA 1
ATOM 2363 C C . LEU A 1 290 ? -11.891 -9.377 42.721 1.00 93.19 290 LEU A C 1
ATOM 2365 O O . LEU A 1 290 ? -12.998 -8.839 42.699 1.00 93.19 290 LEU A O 1
ATOM 2369 N N 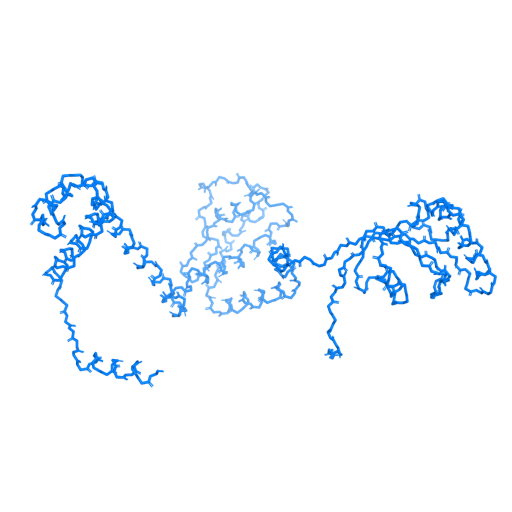. GLU A 1 291 ? -11.536 -10.324 41.853 1.00 94.19 291 GLU A N 1
ATOM 2370 C CA . GLU A 1 291 ? -12.408 -10.833 40.790 1.00 94.19 291 GLU A CA 1
ATOM 2371 C C . GLU A 1 291 ? -13.672 -11.484 41.334 1.00 94.19 291 GLU A C 1
ATOM 2373 O O . GLU A 1 291 ? -14.782 -11.087 40.974 1.00 94.19 291 GLU A O 1
ATOM 2378 N N . ASN A 1 292 ? -13.519 -12.430 42.257 1.00 94.44 292 ASN A N 1
ATOM 2379 C CA . ASN A 1 292 ? -14.644 -13.131 42.860 1.00 94.44 292 ASN A CA 1
ATOM 2380 C C . ASN A 1 292 ? -15.571 -12.173 43.612 1.00 94.44 292 ASN A C 1
ATOM 2382 O O . ASN A 1 292 ? -16.793 -12.270 43.479 1.00 94.44 292 ASN A O 1
ATOM 2386 N N . ASN A 1 293 ? -15.006 -11.214 44.349 1.00 93.81 293 ASN A N 1
ATOM 2387 C CA . ASN A 1 293 ? -15.790 -10.197 45.042 1.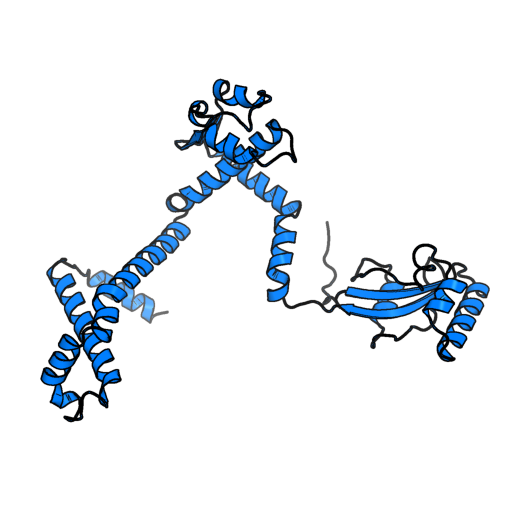00 93.81 293 ASN A CA 1
ATOM 2388 C C . ASN A 1 293 ? -16.544 -9.310 44.058 1.00 93.81 293 ASN A C 1
ATOM 2390 O O . ASN A 1 293 ? -17.739 -9.074 44.231 1.00 93.81 293 ASN A O 1
ATOM 2394 N N . TRP A 1 294 ? -15.881 -8.848 42.998 1.00 93.81 294 TRP A N 1
ATOM 2395 C CA . TRP A 1 294 ? -16.530 -8.024 41.988 1.00 93.81 294 TRP A CA 1
ATOM 2396 C C . TRP A 1 294 ? -17.676 -8.783 41.308 1.00 93.81 294 TRP A C 1
ATOM 2398 O O . TRP A 1 294 ? -18.803 -8.285 41.276 1.00 93.81 294 TRP A O 1
ATOM 2408 N N . ILE A 1 295 ? -17.453 -10.032 40.890 1.00 91.38 295 ILE A N 1
ATOM 2409 C CA . ILE A 1 295 ? -18.498 -10.900 40.328 1.00 91.38 295 ILE A CA 1
ATOM 2410 C C . ILE A 1 295 ? -19.656 -11.089 41.318 1.00 91.38 295 ILE A C 1
ATOM 2412 O O . ILE A 1 295 ? -20.819 -11.012 40.916 1.00 91.38 295 ILE A O 1
ATOM 2416 N N . ALA A 1 296 ? -19.377 -11.310 42.605 1.00 92.38 296 ALA A N 1
ATOM 2417 C CA . ALA A 1 296 ? -20.411 -11.443 43.628 1.00 92.38 296 ALA A CA 1
ATOM 2418 C C . ALA A 1 296 ? -21.250 -10.160 43.763 1.00 92.38 296 ALA A C 1
ATOM 2420 O O . ALA A 1 296 ? -22.481 -10.230 43.775 1.00 92.38 296 ALA A O 1
ATOM 2421 N N . THR A 1 297 ? -20.613 -8.983 43.773 1.00 92.88 297 THR A N 1
ATOM 2422 C CA . THR A 1 297 ? -21.335 -7.699 43.816 1.00 92.88 297 THR A CA 1
ATOM 2423 C C . THR A 1 297 ? -22.211 -7.490 42.581 1.00 92.88 297 THR A C 1
ATOM 2425 O O . THR A 1 297 ? -23.358 -7.062 42.709 1.00 92.88 297 THR A O 1
ATOM 2428 N N . LEU A 1 298 ? -21.723 -7.863 41.393 1.00 91.69 298 LEU A N 1
ATOM 2429 C CA . LEU A 1 298 ? -22.493 -7.799 40.153 1.00 91.69 298 LEU A CA 1
ATOM 2430 C C . LEU A 1 298 ? -23.696 -8.748 40.185 1.00 91.69 298 LEU A C 1
ATOM 2432 O O . LEU A 1 298 ? -24.791 -8.344 39.804 1.00 91.69 298 LEU A O 1
ATOM 2436 N N . ARG A 1 299 ? -23.528 -9.980 40.679 1.00 90.12 299 ARG A N 1
ATOM 2437 C CA . ARG A 1 299 ? -24.623 -10.958 40.820 1.00 90.12 299 ARG A CA 1
ATOM 2438 C C . ARG A 1 299 ? -25.694 -10.516 41.813 1.00 90.12 299 ARG A C 1
ATOM 2440 O O . ARG A 1 299 ? -26.866 -10.807 41.596 1.00 90.12 299 ARG A O 1
ATOM 2447 N N . ASN A 1 300 ? -25.305 -9.818 42.878 1.00 90.69 300 ASN A N 1
ATOM 2448 C CA . ASN A 1 300 ? -26.257 -9.258 43.837 1.00 90.69 300 ASN A CA 1
ATOM 2449 C C . ASN A 1 300 ? -26.996 -8.048 43.257 1.00 90.69 300 ASN A C 1
ATOM 2451 O O . ASN A 1 300 ? -28.197 -7.903 43.465 1.00 90.69 300 ASN A O 1
ATOM 2455 N N . LYS A 1 301 ? -26.292 -7.188 42.509 1.00 94.12 301 LYS A N 1
ATOM 2456 C CA . LYS A 1 301 ? -26.874 -5.987 41.899 1.00 94.12 301 LYS A CA 1
ATOM 2457 C C . LYS A 1 301 ? -27.798 -6.311 40.724 1.00 94.12 301 LYS A C 1
ATOM 2459 O O . LYS A 1 301 ? -28.819 -5.652 40.547 1.00 94.12 301 LYS A O 1
ATOM 2464 N N . TYR A 1 302 ? -27.444 -7.305 39.915 1.00 91.75 302 TYR A N 1
ATOM 2465 C CA . TYR A 1 302 ? -28.159 -7.649 38.691 1.00 91.75 302 TYR A CA 1
ATOM 2466 C C . TYR A 1 302 ? -28.752 -9.053 38.786 1.00 91.75 302 TYR A C 1
ATOM 2468 O O . TYR A 1 302 ? -28.039 -10.051 38.880 1.00 91.75 302 TYR A O 1
ATOM 2476 N N . LYS A 1 303 ? -30.083 -9.145 38.708 1.00 88.00 303 LYS A N 1
ATOM 2477 C CA . LYS A 1 303 ? -30.802 -10.422 38.756 1.00 88.00 303 LYS A CA 1
ATOM 2478 C C . LYS A 1 303 ? -30.549 -11.234 37.481 1.00 88.00 303 LYS A C 1
ATOM 2480 O O . LYS A 1 303 ? -31.181 -11.007 36.452 1.00 88.00 303 LYS A O 1
ATOM 2485 N N . VAL A 1 304 ? -29.663 -12.224 37.557 1.00 84.06 304 VAL A N 1
ATOM 2486 C CA . VAL A 1 304 ? -29.391 -13.156 36.451 1.00 84.06 304 VAL A CA 1
ATOM 2487 C C . VAL A 1 304 ? -30.323 -14.365 36.544 1.00 84.06 304 VAL A C 1
ATOM 2489 O O . VAL A 1 304 ? -30.328 -15.083 37.541 1.00 84.06 304 VAL A O 1
ATOM 2492 N N . THR A 1 305 ? -31.103 -14.632 35.492 1.00 86.75 305 THR A N 1
ATOM 2493 C CA . THR A 1 305 ? -31.955 -15.831 35.406 1.00 86.75 305 THR A CA 1
ATOM 2494 C C . THR A 1 305 ? -31.405 -16.808 34.371 1.00 86.75 305 THR A C 1
ATOM 2496 O O . THR A 1 305 ? -31.333 -16.517 33.180 1.00 86.75 305 THR A O 1
ATOM 2499 N N . ILE A 1 306 ? -31.009 -18.002 34.820 1.00 85.75 306 ILE A N 1
ATOM 2500 C CA . ILE A 1 306 ? -30.471 -19.042 33.935 1.00 85.75 306 ILE A CA 1
ATOM 2501 C C . ILE A 1 306 ? -31.592 -20.005 33.552 1.00 85.75 306 ILE A C 1
ATOM 2503 O O . ILE A 1 306 ? -32.125 -20.741 34.387 1.00 85.75 306 ILE A O 1
ATOM 2507 N N . ARG A 1 307 ? -31.917 -20.065 32.258 1.00 91.56 307 ARG A N 1
ATOM 2508 C CA . ARG A 1 307 ? -32.867 -21.046 31.716 1.00 91.56 307 ARG A CA 1
ATOM 2509 C C . ARG A 1 307 ? -32.225 -22.441 31.665 1.00 91.56 307 ARG A C 1
ATOM 2511 O O . ARG A 1 307 ? -31.648 -22.849 30.658 1.00 91.56 307 ARG A O 1
ATOM 2518 N N . LYS A 1 308 ? -32.334 -23.193 32.768 1.00 92.44 308 LYS A N 1
ATOM 2519 C CA . LYS A 1 308 ? -31.664 -24.498 32.978 1.00 92.44 308 LYS A CA 1
ATOM 2520 C C . LYS A 1 308 ? -31.912 -25.523 31.859 1.00 92.44 308 LYS A C 1
ATOM 2522 O O . LYS A 1 308 ? -31.008 -26.283 31.520 1.00 92.44 308 LYS A O 1
ATOM 2527 N N . ARG A 1 309 ? -33.115 -25.555 31.271 1.00 92.88 309 ARG A N 1
ATOM 2528 C CA . ARG A 1 309 ? -33.462 -26.498 30.187 1.00 92.88 309 ARG A CA 1
ATOM 2529 C C . ARG A 1 309 ? -32.659 -26.217 28.911 1.00 92.88 309 ARG A C 1
ATOM 2531 O O . ARG A 1 309 ? -32.193 -27.149 28.266 1.00 92.88 309 ARG A O 1
ATOM 2538 N N . GLN A 1 310 ? -32.472 -24.948 28.572 1.00 91.25 310 GLN A N 1
ATOM 2539 C CA . GLN A 1 310 ? -31.741 -24.480 27.399 1.00 91.25 310 GLN A CA 1
ATOM 2540 C C . GLN A 1 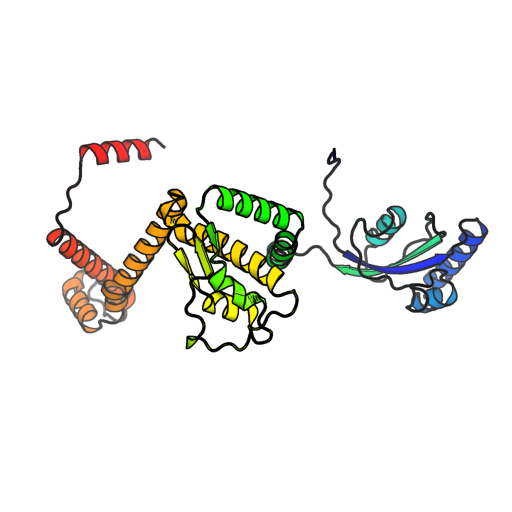310 ? -30.240 -24.699 27.594 1.00 91.25 310 GLN A C 1
ATOM 2542 O O . GLN A 1 310 ? -29.587 -25.230 26.700 1.00 91.25 310 GLN A O 1
ATOM 2547 N N . LEU A 1 311 ? -29.725 -24.420 28.796 1.00 91.12 311 LEU A N 1
ATOM 2548 C CA . LEU A 1 311 ? -28.333 -24.701 29.151 1.00 91.12 311 LEU A CA 1
ATOM 2549 C C . LEU A 1 311 ? -27.991 -26.195 29.013 1.00 91.12 311 LEU A C 1
ATOM 2551 O O . LEU A 1 311 ? -26.987 -26.540 28.398 1.00 91.12 311 LEU A O 1
ATOM 2555 N N . LYS A 1 312 ? -28.851 -27.099 29.509 1.00 93.06 312 LYS A N 1
ATOM 2556 C CA . LYS A 1 312 ? -28.654 -28.553 29.347 1.00 93.06 312 LYS A CA 1
ATOM 2557 C C . LYS A 1 312 ? -28.598 -28.979 27.874 1.00 93.06 312 LYS A C 1
ATOM 2559 O O . LYS A 1 312 ? -27.778 -29.824 27.524 1.00 93.06 312 LYS A O 1
ATOM 2564 N N . LYS A 1 313 ? -29.448 -28.399 27.014 1.00 93.56 313 LYS A N 1
ATOM 2565 C CA . LYS A 1 313 ? -29.424 -28.669 25.564 1.00 93.56 313 LYS A CA 1
ATOM 2566 C C . LYS A 1 313 ? -28.107 -28.214 24.926 1.00 93.56 313 LYS A C 1
ATOM 2568 O O . LYS A 1 313 ? -27.511 -28.985 24.184 1.00 93.56 313 LYS A O 1
ATOM 2573 N N . LEU A 1 314 ? -27.645 -27.009 25.260 1.00 90.56 314 LEU A N 1
ATOM 2574 C CA . LEU A 1 314 ? -26.377 -26.445 24.783 1.00 90.56 314 LEU A CA 1
ATOM 2575 C C . LEU A 1 314 ? -25.171 -27.301 25.185 1.00 90.56 314 LEU A C 1
ATOM 2577 O O . LEU A 1 314 ? -24.365 -27.658 24.332 1.00 90.56 314 LEU A O 1
ATOM 2581 N N . ILE A 1 315 ? -25.089 -27.703 26.458 1.00 92.12 315 ILE A N 1
ATOM 2582 C CA . ILE A 1 315 ? -24.013 -28.579 26.950 1.00 92.12 315 ILE A CA 1
ATOM 2583 C C . ILE A 1 315 ? -23.996 -29.905 26.180 1.00 92.12 315 ILE A C 1
ATOM 2585 O O . ILE A 1 315 ? -22.929 -30.378 25.800 1.00 92.12 315 ILE A O 1
ATOM 2589 N N . LYS A 1 316 ? -25.169 -30.504 25.930 1.00 93.81 316 LYS A N 1
ATOM 2590 C CA . LYS A 1 316 ? -25.263 -31.758 25.170 1.00 93.81 316 LYS A CA 1
ATOM 2591 C C . LYS A 1 316 ? -24.797 -31.589 23.720 1.00 93.81 316 LYS A C 1
ATOM 2593 O O . LYS A 1 316 ? -24.107 -32.466 23.222 1.00 93.81 316 LYS A O 1
ATOM 2598 N N . TYR A 1 317 ? -25.156 -30.483 23.067 1.00 93.56 317 TYR A N 1
ATOM 2599 C CA . TYR A 1 317 ? -24.758 -30.200 21.686 1.00 93.56 317 TYR A CA 1
ATOM 2600 C C . TYR A 1 317 ? -23.235 -30.080 21.533 1.00 93.56 317 TYR A C 1
ATOM 2602 O O . TYR A 1 317 ? -22.659 -30.744 20.680 1.00 93.56 317 TYR A O 1
ATOM 2610 N N . TYR A 1 318 ? -22.573 -29.296 22.390 1.00 90.62 318 TYR A N 1
ATOM 2611 C CA . TYR A 1 318 ? -21.123 -29.086 22.295 1.00 90.62 318 TYR A CA 1
ATOM 2612 C C . TYR A 1 318 ? -20.278 -30.255 22.808 1.00 90.62 318 TYR A C 1
ATOM 2614 O O . TYR A 1 318 ? -19.138 -30.376 22.394 1.00 90.62 318 TYR A O 1
ATOM 2622 N N . LYS A 1 319 ? -20.811 -31.123 23.678 1.00 88.81 319 LYS A N 1
ATOM 2623 C CA . LYS A 1 319 ? -20.130 -32.375 24.063 1.00 88.81 319 LYS A CA 1
ATOM 2624 C C . LYS A 1 319 ? -20.215 -33.475 23.001 1.00 88.81 319 LYS A C 1
ATOM 2626 O O . LYS A 1 319 ? -19.513 -34.470 23.122 1.00 88.81 319 LYS A O 1
ATOM 2631 N N . ALA A 1 320 ? -21.137 -33.349 22.047 1.00 80.50 320 ALA A N 1
ATOM 2632 C CA . ALA A 1 320 ? -21.346 -34.322 20.977 1.00 80.50 320 ALA A CA 1
ATOM 2633 C C . ALA A 1 320 ? -20.611 -33.958 19.672 1.00 80.50 320 ALA A C 1
ATOM 2635 O O . ALA A 1 320 ? -20.629 -34.756 18.738 1.00 80.50 320 ALA A O 1
ATOM 2636 N N . LYS A 1 321 ? -20.016 -32.761 19.603 1.00 61.84 321 LYS A N 1
ATOM 2637 C CA . LYS A 1 321 ? -19.055 -32.342 18.576 1.00 61.84 321 LYS A CA 1
ATOM 2638 C C . LYS A 1 321 ? -17.640 -32.617 19.064 1.00 61.84 321 LYS A C 1
ATOM 2640 O O . LYS A 1 321 ? -16.798 -32.888 18.187 1.00 61.84 321 LYS A O 1
#

Sequence (321 aa):
ILKVIDFKESDGEIEAAHILIRDPSVSGKIKIDSIYAKLQNKEKFEDLAIRYSGDSGSKNKGGKLGRFGSGKMIKPFSVVAFGLKNVNDFSEPFQTNFGWHIVKLLKKHPVKSFEEMKKDLKKKVMNSSRMKLSSKAIVNQLKKEYTIVVSEDAKMILDRKDIRTIPSDSLQGSMITINEKNITQEEFVSYIRNRRDLPVFSLFETFKNNQIINYYKENLIHTEPEYASILKEYQEGLLLFELMQEKIWTKSSKDTLGLKEYFKSNLVAYNKEDFKNNKGQVINDYQKFLENNWIATLRNKYKVTIRKRQLKKLIKYYKAK

Foldseek 3Di:
DDDDPDDDDWQAKFKKFKAFQQDQDPVLVVVVVVLVVVVVVVDQQLVSLLVHGPPPVCNPVSRIDDIDTPPPDDPVVVVQQSPDDDQQDKDDWDADNRHIMIMGTHDGDGDDDCVVCVVVVVVCVCPDPVVVVVLVVVLVVLVVVWDKDADPVLCVLLPDPCLLPDDPVVWADQGMDTHPDTDTSSNLSVQCNPPDPDRSVVSVVVVSSVVSVVVVVVCCLVVPVVVVVVVVVVVVVVVVVVCLCPQALVCLVPVPPLLVVQCVVPCVVVVVDDCVVCVVVSSVVSSVVSVVVVVVVVCVVDPDDDPVVVVVVVVVVVVVD

Secondary structure (DSSP, 8-state):
------------EEEEEEEEE---SHHHHHHHHHHHHHHHTT--HHHHHHHH---TTTGGGTTBPPPEETTSS-HHHHHHHHH--STT-BPPPEEETTEEEEEEEEEEEPPPPHHHHHHHHHHHHHTSHHHHHHHHHHHHHHHHHS-EEE-HHHHGGGG-TTGGG--GGG---EEEEETTEEEEHHHHHHHHTT--SS-HHHHHHHHHHHHHHHHHHHHHHHH-HHHHHHHHHHHHHHHHHHHHIIIIIHHHHH-HHHHHHHHHHTGGGGTT--HHHHHHHHHHHHHHHHHHHHHHHHHHHS-----HHHHHHHHHHHH--

pLDDT: mean 90.58, std 6.16, range [54.94, 98.38]

Radius of gyration: 36.34 Å; chains: 1; bounding box: 75×65×98 Å